Protein AF-A0A1V2QR54-F1 (afdb_monomer)

Radius of gyration: 17.18 Å; Cα contacts (8 Å, |Δi|>4): 495; chains: 1; bounding box: 41×34×46 Å

Structure (mmCIF, N/CA/C/O backbone):
data_AF-A0A1V2QR54-F1
#
_entry.id   AF-A0A1V2QR54-F1
#
loop_
_atom_site.group_PDB
_atom_site.id
_atom_site.type_symbol
_atom_site.label_atom_id
_atom_site.label_alt_id
_atom_site.label_comp_id
_atom_site.label_asym_id
_atom_site.label_entity_id
_atom_site.label_seq_id
_atom_site.pdbx_PDB_ins_code
_atom_site.Cartn_x
_atom_site.Cartn_y
_atom_site.Cartn_z
_atom_site.occupancy
_atom_site.B_iso_or_equiv
_atom_site.auth_seq_id
_atom_site.auth_comp_id
_atom_site.auth_asym_id
_atom_site.auth_atom_id
_atom_site.pdbx_PDB_model_num
ATOM 1 N N . MET A 1 1 ? 8.044 -20.153 -15.055 1.00 60.81 1 MET A N 1
ATOM 2 C CA . MET A 1 1 ? 8.633 -19.361 -13.955 1.00 60.81 1 MET A CA 1
ATOM 3 C C . MET A 1 1 ? 7.573 -18.363 -13.509 1.00 60.81 1 MET A C 1
ATOM 5 O O . MET A 1 1 ? 7.115 -17.610 -14.358 1.00 60.81 1 MET A O 1
ATOM 9 N N . GLU A 1 2 ? 7.113 -18.427 -12.255 1.00 81.69 2 GLU A N 1
ATOM 10 C CA . GLU A 1 2 ? 6.028 -17.562 -11.736 1.00 81.69 2 GLU A CA 1
ATOM 11 C C . GLU A 1 2 ? 6.530 -16.447 -10.810 1.00 81.69 2 GLU A C 1
ATOM 13 O O . GLU A 1 2 ? 5.788 -15.514 -10.516 1.00 81.69 2 GLU A O 1
ATOM 18 N N . GLN A 1 3 ? 7.777 -16.521 -10.352 1.00 83.00 3 GLN A N 1
ATOM 19 C CA . GLN A 1 3 ? 8.353 -15.549 -9.432 1.00 83.00 3 GLN A CA 1
ATOM 20 C C . GLN A 1 3 ? 9.731 -15.118 -9.920 1.00 83.00 3 GLN A C 1
ATOM 22 O O . GLN A 1 3 ? 10.477 -15.932 -10.469 1.00 83.00 3 GLN A O 1
ATOM 27 N N . LEU A 1 4 ? 10.059 -13.849 -9.704 1.00 84.44 4 LEU A N 1
ATOM 28 C CA . LEU A 1 4 ? 11.367 -13.272 -9.983 1.00 84.44 4 LEU A CA 1
ATOM 29 C C . LEU A 1 4 ? 11.779 -12.392 -8.803 1.00 84.44 4 LEU A C 1
ATOM 31 O O . LEU A 1 4 ? 11.093 -11.425 -8.488 1.00 84.44 4 LEU A O 1
ATOM 35 N N . TYR A 1 5 ? 12.919 -12.699 -8.189 1.00 83.56 5 TYR A N 1
ATOM 36 C CA . TYR A 1 5 ? 13.504 -11.883 -7.128 1.00 83.56 5 TYR A CA 1
ATOM 37 C C . TYR A 1 5 ? 14.892 -11.424 -7.548 1.00 83.56 5 TYR A C 1
ATOM 39 O O . TYR A 1 5 ? 15.787 -12.240 -7.755 1.00 83.56 5 TYR A O 1
ATOM 47 N N . LEU A 1 6 ? 15.063 -10.113 -7.661 1.00 81.50 6 LEU A N 1
ATOM 48 C CA . LEU A 1 6 ? 16.336 -9.472 -7.944 1.00 81.50 6 LEU A CA 1
ATOM 49 C C . LEU A 1 6 ? 16.846 -8.858 -6.650 1.00 81.50 6 LEU A C 1
ATOM 51 O O . LEU A 1 6 ? 16.260 -7.914 -6.117 1.00 81.50 6 LEU A O 1
ATOM 55 N N . LEU A 1 7 ? 17.913 -9.445 -6.119 1.00 75.62 7 LEU A N 1
ATOM 56 C CA . LEU A 1 7 ? 18.504 -9.062 -4.847 1.00 75.62 7 LEU A CA 1
ATOM 57 C C . LEU A 1 7 ? 19.885 -8.464 -5.092 1.00 75.62 7 LEU A C 1
ATOM 59 O O . LEU A 1 7 ? 20.721 -9.123 -5.689 1.00 75.62 7 LEU A O 1
ATOM 63 N N . GLY A 1 8 ? 20.124 -7.261 -4.564 1.00 69.81 8 GLY A N 1
ATOM 64 C CA . GLY A 1 8 ? 21.454 -6.725 -4.271 1.00 69.81 8 GLY A CA 1
ATOM 65 C C . GLY A 1 8 ? 22.416 -6.622 -5.456 1.00 69.81 8 GLY A C 1
ATOM 66 O O . GLY A 1 8 ? 23.072 -7.587 -5.822 1.00 69.81 8 GLY A O 1
ATOM 67 N N . GLY A 1 9 ? 22.619 -5.406 -5.967 1.00 67.94 9 GLY A N 1
ATOM 68 C CA . GLY A 1 9 ? 23.733 -5.107 -6.877 1.00 67.94 9 GLY A CA 1
ATOM 69 C C . GLY A 1 9 ? 23.379 -5.091 -8.364 1.00 67.94 9 GLY A C 1
ATOM 70 O O . GLY A 1 9 ? 24.133 -4.474 -9.122 1.00 67.94 9 GLY A O 1
ATOM 71 N N . CYS A 1 10 ? 22.219 -5.629 -8.754 1.00 78.44 10 CYS A N 1
ATOM 72 C CA . CYS A 1 10 ? 21.678 -5.479 -10.106 1.00 78.44 10 CYS A CA 1
ATOM 73 C C . CYS A 1 10 ? 21.506 -3.995 -10.460 1.00 78.44 10 CYS A C 1
ATOM 75 O O . CYS A 1 10 ? 20.929 -3.214 -9.690 1.00 78.44 10 CYS A O 1
ATOM 77 N N . ASP A 1 11 ? 22.032 -3.598 -11.614 1.00 82.25 11 ASP A N 1
ATOM 78 C CA . ASP A 1 11 ? 21.749 -2.296 -12.214 1.00 82.25 11 ASP A CA 1
ATOM 79 C C . ASP A 1 11 ? 20.426 -2.361 -12.994 1.00 82.25 11 ASP A C 1
ATOM 81 O O . ASP A 1 11 ? 20.054 -3.403 -13.533 1.00 82.25 11 ASP A O 1
ATOM 85 N N . VAL A 1 12 ? 19.703 -1.243 -13.069 1.00 81.06 12 VAL A N 1
ATOM 86 C CA . VAL A 1 12 ? 18.447 -1.133 -13.826 1.00 81.06 12 VAL A CA 1
ATOM 87 C C . VAL A 1 12 ? 18.577 -1.608 -15.283 1.00 81.06 12 VAL A C 1
ATOM 89 O O . VAL A 1 12 ? 17.621 -2.144 -15.839 1.00 81.06 12 VAL A O 1
ATOM 92 N N . GLN A 1 13 ? 19.761 -1.483 -15.893 1.00 80.56 13 GLN A N 1
ATOM 93 C CA . GLN A 1 13 ? 20.020 -1.962 -17.257 1.00 80.56 13 GLN A CA 1
ATOM 94 C C . GLN A 1 13 ? 19.909 -3.489 -17.396 1.00 80.56 13 GLN A C 1
ATOM 96 O O . GLN A 1 13 ? 19.551 -3.986 -18.461 1.00 80.56 13 GLN A O 1
ATOM 101 N N . GLU A 1 14 ? 20.153 -4.245 -16.323 1.00 78.38 14 GLU A N 1
ATOM 102 C CA . GLU A 1 14 ? 20.004 -5.706 -16.317 1.00 78.38 14 GLU A CA 1
ATOM 103 C C . GLU A 1 14 ? 18.527 -6.130 -16.398 1.00 78.38 14 GLU A C 1
ATOM 105 O O . GLU A 1 14 ? 18.229 -7.225 -16.874 1.00 78.38 14 GLU A O 1
ATOM 110 N N . LEU A 1 15 ? 17.588 -5.250 -16.017 1.00 76.31 15 LEU A N 1
ATOM 111 C CA . LEU A 1 15 ? 16.147 -5.489 -16.171 1.00 76.31 15 LEU A CA 1
ATOM 112 C C . LEU A 1 15 ? 15.715 -5.486 -17.636 1.00 76.31 15 LEU A C 1
ATOM 114 O O . LEU A 1 15 ? 14.835 -6.254 -18.010 1.00 76.31 15 LEU A O 1
ATOM 118 N N . ALA A 1 16 ? 16.337 -4.648 -18.470 1.00 68.56 16 ALA A N 1
ATOM 119 C CA . ALA A 1 16 ? 15.991 -4.533 -19.886 1.00 68.56 16 ALA A CA 1
ATOM 120 C C . ALA A 1 16 ? 16.319 -5.812 -20.677 1.00 68.56 16 ALA A C 1
ATOM 122 O O . ALA A 1 16 ? 15.717 -6.067 -21.719 1.00 68.56 16 ALA A O 1
ATOM 123 N N . GLY A 1 17 ? 17.257 -6.625 -20.176 1.00 66.25 17 GLY A N 1
ATOM 124 C CA . GLY A 1 17 ? 17.607 -7.925 -20.749 1.00 66.25 17 GLY A CA 1
ATOM 125 C C . GLY A 1 17 ? 16.626 -9.049 -20.402 1.00 66.25 17 GLY A C 1
ATOM 126 O O . GLY A 1 17 ? 16.721 -10.134 -20.976 1.00 66.25 17 GLY A O 1
ATOM 127 N N . LEU A 1 18 ? 15.682 -8.817 -19.483 1.00 73.25 18 LEU A N 1
ATOM 128 C CA . LEU A 1 18 ? 14.642 -9.785 -19.147 1.00 73.25 18 LEU A CA 1
ATOM 129 C C . LEU A 1 18 ? 13.582 -9.772 -20.253 1.00 73.25 18 LEU A C 1
ATOM 131 O O . LEU A 1 18 ? 12.811 -8.829 -20.414 1.00 73.25 18 LEU A O 1
ATOM 135 N N . SER A 1 19 ? 13.577 -10.823 -21.069 1.00 63.41 19 SER A N 1
ATOM 136 C CA . SER A 1 19 ? 12.687 -10.939 -22.222 1.00 63.41 19 SER A CA 1
ATOM 137 C C . SER A 1 19 ? 11.221 -11.142 -21.823 1.00 63.41 19 SER A C 1
ATOM 139 O O . SER A 1 19 ? 10.909 -11.812 -20.834 1.00 63.41 19 SER A O 1
ATOM 141 N N . SER A 1 20 ? 10.310 -10.650 -22.664 1.00 63.31 20 SER A N 1
ATOM 142 C CA . SER A 1 20 ? 8.883 -10.974 -22.616 1.00 63.31 20 SER A CA 1
ATOM 143 C C . SER A 1 20 ? 8.647 -12.485 -22.790 1.00 63.31 20 SER A C 1
ATOM 145 O O . SER A 1 20 ? 9.353 -13.160 -23.535 1.00 63.31 20 SER A O 1
ATOM 147 N N . GLY A 1 21 ? 7.659 -13.038 -22.077 1.00 62.62 21 GLY A N 1
ATOM 148 C CA . GLY A 1 21 ? 7.285 -14.461 -22.167 1.00 62.62 21 GLY A CA 1
ATOM 149 C C . GLY A 1 21 ? 7.158 -15.190 -20.828 1.00 62.62 21 GLY A C 1
ATOM 150 O O . GLY A 1 21 ? 6.706 -16.333 -20.788 1.00 62.62 21 GLY A O 1
ATOM 151 N N . TRP A 1 22 ? 7.521 -14.552 -19.715 1.00 68.38 22 TRP A N 1
ATOM 152 C CA . TRP A 1 22 ? 7.337 -15.137 -18.388 1.00 68.38 22 TRP A CA 1
ATOM 153 C C . TRP A 1 22 ? 5.979 -14.745 -17.803 1.00 68.38 22 TRP A C 1
ATOM 155 O O . TRP A 1 22 ? 5.645 -13.566 -17.705 1.00 68.38 22 TRP A O 1
ATOM 165 N N . ALA A 1 23 ? 5.211 -15.739 -17.356 1.00 76.00 23 ALA A N 1
ATOM 166 C CA . ALA A 1 23 ? 3.974 -15.541 -16.602 1.00 76.00 23 ALA A CA 1
ATOM 167 C C . ALA A 1 23 ? 4.279 -15.233 -15.122 1.00 76.00 23 ALA A C 1
ATOM 169 O O . ALA A 1 23 ? 3.840 -15.948 -14.219 1.00 76.00 23 ALA A O 1
ATOM 170 N N . LEU A 1 24 ? 5.090 -14.199 -14.876 1.00 83.62 24 LEU A N 1
ATOM 171 C CA . LEU A 1 24 ? 5.465 -13.792 -13.524 1.00 83.62 24 LEU A CA 1
ATOM 172 C C . LEU A 1 24 ? 4.245 -13.249 -12.782 1.00 83.62 24 LEU A C 1
ATOM 174 O O . LEU A 1 24 ? 3.621 -12.276 -13.200 1.00 83.62 24 LEU A O 1
ATOM 178 N N . ARG A 1 25 ? 3.934 -13.878 -11.654 1.00 89.81 25 ARG A N 1
ATOM 179 C CA . ARG A 1 25 ? 2.912 -13.465 -10.697 1.00 89.81 25 ARG A CA 1
ATOM 180 C C . ARG A 1 25 ? 3.496 -12.630 -9.576 1.00 89.81 25 ARG A C 1
ATOM 182 O O . ARG A 1 25 ? 2.794 -11.767 -9.065 1.00 89.81 25 ARG A O 1
ATOM 189 N N . GLU A 1 26 ? 4.746 -12.863 -9.195 1.00 93.44 26 GLU A N 1
ATOM 190 C CA . GLU A 1 26 ? 5.377 -12.128 -8.100 1.00 93.44 26 GLU A CA 1
ATOM 191 C C . GLU A 1 26 ? 6.756 -11.626 -8.511 1.00 93.44 26 GLU A C 1
ATOM 193 O O . GLU A 1 26 ? 7.584 -12.378 -9.028 1.00 93.44 26 GLU A O 1
ATOM 198 N N . VAL A 1 27 ? 6.988 -10.336 -8.292 1.00 92.81 27 VAL A N 1
ATOM 199 C CA . VAL A 1 27 ? 8.248 -9.673 -8.613 1.00 92.81 27 VAL A CA 1
ATOM 200 C C . VAL A 1 27 ? 8.761 -8.969 -7.370 1.00 92.81 27 VAL A C 1
ATOM 202 O O . VAL A 1 27 ? 8.055 -8.165 -6.765 1.00 92.81 27 VAL A O 1
ATOM 205 N N . GLY A 1 28 ? 9.990 -9.287 -6.982 1.00 93.75 28 GLY A N 1
ATOM 206 C CA . GLY A 1 28 ? 10.701 -8.638 -5.892 1.00 93.75 28 GLY A CA 1
ATOM 207 C C . GLY A 1 28 ? 11.947 -7.931 -6.403 1.00 93.75 28 GLY A C 1
ATOM 208 O O . GLY A 1 28 ? 12.796 -8.549 -7.039 1.00 93.75 28 GLY A O 1
ATOM 209 N N . LEU A 1 29 ? 12.071 -6.647 -6.094 1.00 93.19 29 LEU A N 1
ATOM 210 C CA . LEU A 1 29 ? 13.210 -5.803 -6.423 1.00 93.19 29 LEU A CA 1
ATOM 211 C C . LEU A 1 29 ? 13.825 -5.319 -5.119 1.00 93.19 29 LEU A C 1
ATOM 213 O O . LEU A 1 29 ? 13.167 -4.650 -4.324 1.00 93.19 29 LEU A O 1
ATOM 217 N N . SER A 1 30 ? 15.085 -5.657 -4.878 1.00 94.81 30 SER A N 1
ATOM 218 C CA . SER A 1 30 ? 15.790 -5.232 -3.676 1.00 94.81 30 SER A CA 1
ATOM 219 C C . SER A 1 30 ? 17.128 -4.615 -4.029 1.00 94.81 30 SER A C 1
ATOM 221 O O . SER A 1 30 ? 17.975 -5.278 -4.630 1.00 94.81 30 SER A O 1
ATOM 223 N N . ARG A 1 31 ? 17.342 -3.364 -3.605 1.00 93.44 31 ARG A N 1
ATOM 224 C CA . ARG A 1 31 ? 18.601 -2.630 -3.832 1.00 93.44 31 ARG A CA 1
ATOM 225 C C . ARG A 1 31 ? 19.004 -2.575 -5.312 1.00 93.44 31 ARG A C 1
ATOM 227 O O . ARG A 1 31 ? 20.184 -2.726 -5.639 1.00 93.44 31 ARG A O 1
ATOM 234 N N . VAL A 1 32 ? 18.027 -2.380 -6.202 1.00 91.62 32 VAL A N 1
ATOM 235 C CA . VAL A 1 32 ? 18.290 -2.170 -7.632 1.00 91.62 32 VAL A CA 1
ATOM 236 C C . VAL A 1 32 ? 18.862 -0.770 -7.808 1.00 91.62 32 VAL A C 1
ATOM 238 O O . VAL A 1 32 ? 18.222 0.233 -7.483 1.00 91.62 32 VAL A O 1
ATOM 241 N N . ARG A 1 33 ? 20.100 -0.691 -8.296 1.00 88.94 33 ARG A N 1
ATOM 242 C CA . ARG A 1 33 ? 20.800 0.589 -8.439 1.00 88.94 33 ARG A CA 1
ATOM 243 C C . ARG A 1 33 ? 20.196 1.379 -9.592 1.00 88.94 33 ARG A C 1
ATOM 245 O O . ARG A 1 33 ? 19.950 0.825 -10.660 1.00 88.94 33 ARG A O 1
ATOM 252 N N . ARG A 1 34 ? 20.016 2.688 -9.378 1.00 88.25 34 ARG A N 1
ATOM 253 C CA . ARG A 1 34 ? 19.488 3.640 -10.376 1.00 88.25 34 ARG A CA 1
ATOM 254 C C . ARG A 1 34 ? 18.069 3.318 -10.870 1.00 88.25 34 ARG A C 1
ATOM 256 O O . ARG A 1 34 ? 17.679 3.778 -11.941 1.00 88.25 34 ARG A O 1
ATOM 263 N N . LEU A 1 35 ? 17.292 2.554 -10.101 1.00 91.50 35 LEU A N 1
ATOM 264 C CA . LEU A 1 35 ? 15.867 2.380 -10.362 1.00 91.50 35 LEU A CA 1
ATOM 265 C C . LEU A 1 35 ? 15.136 3.667 -9.958 1.00 91.50 35 LEU A C 1
ATOM 267 O O . LEU A 1 35 ? 14.884 3.878 -8.777 1.00 91.50 35 LEU A O 1
ATOM 271 N N . ASN A 1 36 ? 14.859 4.537 -10.930 1.00 91.50 36 ASN A N 1
ATOM 272 C CA . ASN A 1 36 ? 14.136 5.797 -10.706 1.00 91.50 36 ASN A CA 1
ATOM 273 C C . ASN A 1 36 ? 12.629 5.658 -10.978 1.00 91.50 36 ASN A C 1
ATOM 275 O O . ASN A 1 36 ? 11.822 6.348 -10.351 1.00 91.50 36 ASN A O 1
ATOM 279 N N . ASP A 1 37 ? 12.277 4.743 -11.885 1.00 92.25 37 ASP A N 1
ATOM 280 C CA . ASP A 1 37 ? 10.919 4.417 -12.310 1.00 92.25 37 ASP A CA 1
ATOM 281 C C . ASP A 1 37 ? 10.771 2.913 -12.618 1.00 92.25 37 ASP A C 1
ATOM 283 O O . ASP A 1 37 ? 11.721 2.136 -12.487 1.00 92.25 37 ASP A O 1
ATOM 287 N N . LEU A 1 38 ? 9.565 2.498 -13.016 1.00 92.06 38 LEU A N 1
ATOM 288 C CA . LEU A 1 38 ? 9.217 1.103 -13.305 1.00 92.06 38 LEU A CA 1
ATOM 289 C C . LEU A 1 38 ? 9.065 0.795 -14.805 1.00 92.06 38 LEU A C 1
ATOM 291 O O . LEU A 1 38 ? 8.647 -0.313 -15.156 1.00 92.06 38 LEU A O 1
ATOM 295 N N . LEU A 1 39 ? 9.443 1.712 -15.704 1.00 89.81 39 LEU A N 1
ATOM 296 C CA . LEU A 1 39 ? 9.432 1.471 -17.153 1.00 89.81 39 LEU A CA 1
ATOM 29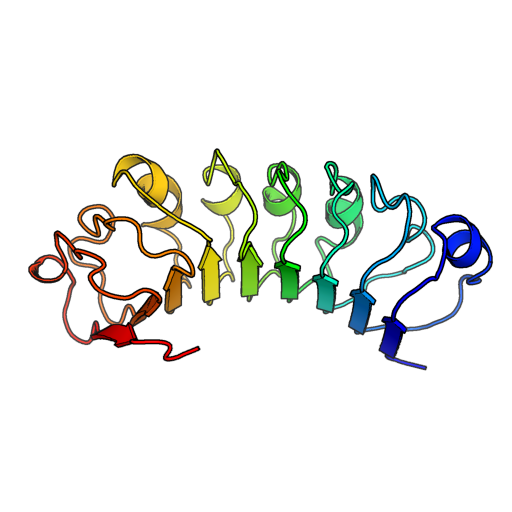7 C C . LEU A 1 39 ? 10.287 0.267 -17.586 1.00 89.81 39 LEU A C 1
ATOM 299 O O . LEU A 1 39 ? 9.848 -0.463 -18.483 1.00 89.81 39 LEU A O 1
ATOM 303 N N . PRO A 1 40 ? 11.446 -0.028 -16.958 1.00 89.12 40 PRO A N 1
ATOM 304 C CA . PRO A 1 40 ? 12.218 -1.234 -17.261 1.00 89.12 40 PRO A CA 1
ATOM 305 C C . PRO A 1 40 ? 11.437 -2.536 -17.057 1.00 89.12 40 PRO A C 1
ATOM 307 O O . PRO A 1 40 ? 11.792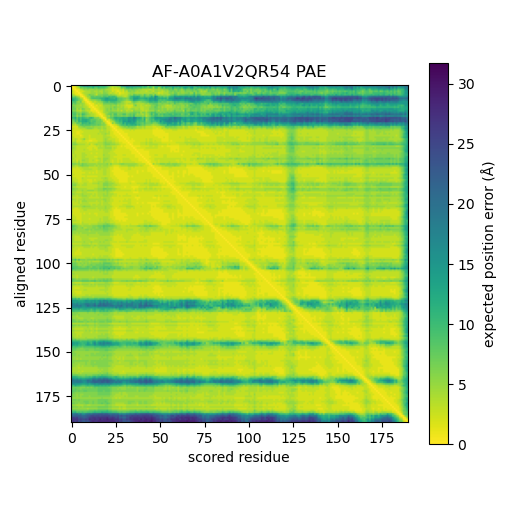 -3.554 -17.634 1.00 89.12 40 PRO A O 1
ATOM 310 N N . LEU A 1 41 ? 10.353 -2.515 -16.275 1.00 88.31 41 LEU A N 1
ATOM 311 C CA . LEU A 1 41 ? 9.480 -3.665 -16.023 1.00 88.31 41 LEU A CA 1
ATOM 312 C C . LEU A 1 41 ? 8.299 -3.738 -17.003 1.00 88.31 41 LEU A C 1
ATOM 314 O O . LEU A 1 41 ? 7.355 -4.507 -16.800 1.00 88.31 41 LEU A O 1
ATOM 318 N N . SER A 1 42 ? 8.321 -2.944 -18.076 1.00 84.81 42 SER A N 1
ATOM 319 C CA . SER A 1 42 ? 7.266 -2.902 -19.098 1.00 84.81 42 SER A CA 1
ATOM 320 C C . SER A 1 42 ? 7.042 -4.246 -19.811 1.00 84.81 42 SER A C 1
ATOM 322 O O . SER A 1 42 ? 5.975 -4.484 -20.376 1.00 84.81 42 SER A O 1
ATOM 324 N N . PHE A 1 43 ? 7.986 -5.181 -19.732 1.00 84.38 43 PHE A N 1
ATOM 325 C CA . PHE A 1 43 ? 7.810 -6.537 -20.253 1.00 84.38 43 PHE A CA 1
ATOM 326 C C . PHE A 1 43 ? 6.857 -7.407 -19.407 1.00 84.38 43 PHE A C 1
ATOM 328 O O . PHE A 1 43 ? 6.372 -8.428 -19.898 1.00 84.38 43 PHE A O 1
ATOM 335 N N . LEU A 1 44 ? 6.557 -7.034 -18.154 1.00 87.31 44 LEU A N 1
ATOM 336 C CA . LEU A 1 44 ? 5.659 -7.805 -17.288 1.00 87.31 44 LEU A CA 1
ATOM 337 C C . LEU A 1 44 ? 4.206 -7.682 -17.764 1.00 87.31 44 LEU A C 1
ATOM 339 O O . LEU A 1 44 ? 3.658 -6.580 -17.802 1.00 87.31 44 LEU A O 1
ATOM 343 N N . ALA A 1 45 ? 3.572 -8.812 -18.076 1.00 84.94 45 ALA A N 1
ATOM 344 C CA . ALA A 1 45 ? 2.208 -8.859 -18.613 1.00 84.94 45 ALA A CA 1
ATOM 345 C C . ALA A 1 45 ? 1.097 -8.655 -17.560 1.00 84.94 45 ALA A C 1
ATOM 347 O O . ALA A 1 45 ? -0.044 -8.409 -17.934 1.00 84.94 45 ALA A O 1
ATOM 348 N N . GLY A 1 46 ? 1.411 -8.736 -16.263 1.00 89.12 46 GLY A N 1
ATOM 349 C CA . GLY A 1 46 ? 0.428 -8.566 -15.188 1.00 89.12 46 GLY A CA 1
ATOM 350 C C . GLY A 1 46 ? 0.814 -9.305 -13.906 1.00 89.12 46 GLY A C 1
ATOM 351 O O . GLY A 1 46 ? 0.213 -10.338 -13.601 1.00 89.12 46 GLY A O 1
ATOM 352 N N . PRO A 1 47 ? 1.826 -8.828 -13.155 1.00 93.75 47 PRO A N 1
ATOM 353 C CA . PRO A 1 47 ? 2.142 -9.401 -11.859 1.00 93.75 47 PRO A CA 1
ATOM 354 C C . PRO A 1 47 ? 0.965 -9.186 -10.898 1.00 93.75 47 PRO A C 1
ATOM 356 O O . PRO A 1 47 ? 0.244 -8.189 -10.974 1.00 93.75 47 PRO A O 1
ATOM 359 N N . ARG A 1 48 ? 0.789 -10.132 -9.975 1.00 96.56 48 ARG A N 1
ATOM 360 C CA . ARG A 1 48 ? -0.135 -10.023 -8.839 1.00 96.56 48 ARG A CA 1
ATOM 361 C C . ARG A 1 48 ? 0.510 -9.361 -7.636 1.00 96.56 48 ARG A C 1
ATOM 363 O O . ARG A 1 48 ? -0.174 -8.669 -6.890 1.00 96.56 48 ARG A O 1
ATOM 370 N N . LYS A 1 49 ? 1.812 -9.567 -7.443 1.00 97.56 49 LYS A N 1
ATOM 371 C CA . LYS A 1 49 ? 2.570 -8.976 -6.342 1.00 97.56 49 LYS A CA 1
ATOM 372 C C . LYS A 1 49 ? 3.810 -8.276 -6.860 1.00 97.56 49 LYS A C 1
ATOM 374 O O . LYS A 1 49 ? 4.596 -8.873 -7.595 1.00 97.56 49 LYS A O 1
ATOM 379 N N . LEU A 1 50 ? 3.999 -7.042 -6.420 1.00 96.81 50 LEU A N 1
ATOM 380 C CA . LEU A 1 50 ? 5.223 -6.289 -6.632 1.00 96.81 50 LEU A CA 1
ATOM 381 C C . LEU A 1 50 ? 5.761 -5.826 -5.283 1.00 96.81 50 LEU A C 1
ATOM 383 O O . LEU A 1 50 ? 5.071 -5.135 -4.538 1.00 96.81 50 LEU A O 1
ATOM 387 N N . ASN A 1 51 ? 6.989 -6.218 -4.971 1.00 96.56 51 ASN A N 1
ATOM 388 C CA . ASN A 1 51 ? 7.711 -5.753 -3.798 1.00 96.56 51 ASN A CA 1
ATOM 389 C C . ASN A 1 51 ? 8.960 -5.003 -4.252 1.00 96.56 51 ASN A C 1
ATOM 391 O O . ASN A 1 51 ? 9.772 -5.548 -4.997 1.00 96.56 51 ASN A O 1
ATOM 395 N N . ILE A 1 52 ? 9.112 -3.767 -3.792 1.00 95.12 52 ILE A N 1
ATOM 396 C CA . ILE A 1 52 ? 10.273 -2.929 -4.046 1.00 95.12 52 ILE A CA 1
ATOM 397 C C . ILE A 1 52 ? 10.829 -2.487 -2.703 1.00 95.12 52 ILE A C 1
ATOM 399 O O . ILE A 1 52 ? 10.157 -1.807 -1.936 1.00 95.12 52 ILE A O 1
ATOM 403 N N . THR A 1 53 ? 12.061 -2.883 -2.406 1.00 94.81 53 THR A N 1
ATOM 404 C CA . THR A 1 53 ? 12.706 -2.595 -1.125 1.00 94.81 53 THR A CA 1
ATOM 405 C C . THR A 1 53 ? 14.076 -1.957 -1.346 1.00 94.81 53 THR A C 1
ATOM 407 O O . THR A 1 53 ? 14.859 -2.427 -2.175 1.00 94.81 53 THR A O 1
ATOM 410 N N . ASN A 1 54 ? 14.422 -0.939 -0.554 1.00 94.25 54 ASN A N 1
ATOM 411 C CA . ASN A 1 54 ? 15.751 -0.308 -0.553 1.00 94.25 54 ASN A CA 1
ATOM 412 C C . ASN A 1 54 ? 16.174 0.228 -1.936 1.00 94.25 54 ASN A C 1
ATOM 414 O O . ASN A 1 54 ? 17.340 0.118 -2.316 1.00 94.25 54 ASN A O 1
ATOM 418 N N . CYS A 1 55 ? 15.229 0.743 -2.722 1.00 92.75 55 CYS A N 1
ATOM 419 C CA . CYS A 1 55 ? 15.507 1.403 -3.997 1.00 92.75 55 CYS A CA 1
ATOM 420 C C . CYS A 1 55 ? 15.418 2.917 -3.778 1.00 92.75 55 CYS A C 1
ATOM 422 O O . CYS A 1 55 ? 14.415 3.541 -4.090 1.00 92.75 55 CYS A O 1
ATOM 424 N N . GLU A 1 56 ? 16.466 3.495 -3.191 1.00 89.62 56 GLU A N 1
ATOM 425 C CA . GLU A 1 56 ? 16.475 4.868 -2.644 1.00 89.62 56 GLU A CA 1
ATOM 426 C C . GLU A 1 56 ? 16.264 5.981 -3.684 1.00 89.62 56 GLU A C 1
ATOM 428 O O . GLU A 1 56 ? 15.954 7.113 -3.324 1.00 89.62 56 GLU A O 1
ATOM 433 N N . HIS A 1 57 ? 16.437 5.669 -4.970 1.00 89.56 57 HIS A N 1
ATOM 434 C CA . HIS A 1 57 ? 16.222 6.604 -6.076 1.00 89.56 57 HIS A CA 1
ATOM 435 C C . HIS A 1 57 ? 14.831 6.487 -6.717 1.00 89.56 57 HIS A C 1
ATOM 437 O O . HIS A 1 57 ? 14.509 7.279 -7.604 1.00 89.56 57 HIS A O 1
ATOM 443 N N . LEU A 1 58 ? 14.007 5.523 -6.292 1.00 92.19 58 LEU A N 1
ATOM 444 C CA . LEU A 1 58 ? 12.667 5.348 -6.838 1.00 92.19 58 LEU A CA 1
ATOM 445 C C . LEU A 1 58 ? 11.794 6.525 -6.407 1.00 92.19 58 LEU A C 1
ATOM 447 O O . LEU A 1 58 ? 11.521 6.704 -5.227 1.00 92.19 58 LEU A O 1
ATOM 451 N N . SER A 1 59 ? 11.324 7.298 -7.378 1.00 87.31 59 SER A N 1
ATOM 452 C CA . SER A 1 59 ? 10.438 8.442 -7.127 1.00 87.31 59 SER A CA 1
ATOM 453 C C . SER A 1 59 ? 9.150 8.381 -7.941 1.00 87.31 59 SER A C 1
ATOM 455 O O . SER A 1 59 ? 8.163 9.012 -7.566 1.00 87.31 59 SER A O 1
ATOM 457 N N . ASN A 1 60 ? 9.134 7.589 -9.017 1.00 89.69 60 ASN A N 1
ATOM 458 C CA . ASN A 1 60 ? 7.996 7.448 -9.912 1.00 89.69 60 ASN A CA 1
ATOM 459 C C . ASN A 1 60 ? 7.541 5.979 -9.984 1.00 89.69 60 ASN A C 1
ATOM 461 O O . ASN A 1 60 ? 8.326 5.080 -10.285 1.00 89.69 60 ASN A O 1
ATOM 465 N N . ILE A 1 61 ? 6.251 5.740 -9.739 1.00 94.12 61 ILE A N 1
ATOM 466 C CA . ILE A 1 61 ? 5.616 4.426 -9.899 1.00 94.12 61 ILE A CA 1
ATOM 467 C C . ILE A 1 61 ? 4.460 4.437 -10.911 1.00 94.12 61 ILE A C 1
ATOM 469 O O . ILE A 1 61 ? 3.674 3.499 -10.925 1.00 94.12 61 ILE A O 1
ATOM 473 N N . ASP A 1 62 ? 4.357 5.433 -11.794 1.00 93.94 62 ASP A N 1
ATOM 474 C CA . ASP A 1 62 ? 3.287 5.604 -12.796 1.00 93.94 62 ASP A CA 1
ATOM 475 C C . ASP A 1 62 ? 3.002 4.331 -13.590 1.00 93.94 62 ASP A C 1
ATOM 477 O O . ASP A 1 62 ? 1.853 4.009 -13.905 1.00 93.94 62 ASP A O 1
ATOM 481 N N . SER A 1 63 ? 4.048 3.550 -13.869 1.00 93.44 63 SER A N 1
ATOM 482 C CA . SER A 1 63 ? 3.909 2.313 -14.629 1.00 93.44 63 SER A CA 1
ATOM 483 C C . SER A 1 63 ? 3.047 1.262 -13.928 1.00 93.44 63 SER A C 1
ATOM 485 O O . SER A 1 63 ? 2.557 0.385 -14.629 1.00 93.44 63 SER A O 1
ATOM 487 N N . VAL A 1 64 ? 2.797 1.327 -12.608 1.00 95.81 64 VAL A N 1
ATOM 488 C CA . VAL A 1 64 ? 1.907 0.356 -11.935 1.00 95.81 64 VAL A CA 1
ATOM 489 C C . VAL A 1 64 ? 0.489 0.386 -12.495 1.00 95.81 64 VAL A C 1
ATOM 491 O O . VAL A 1 64 ? -0.171 -0.650 -12.493 1.00 95.81 64 VAL A O 1
ATOM 494 N N . GLY A 1 65 ? 0.037 1.519 -13.049 1.00 94.75 65 GLY A N 1
ATOM 495 C CA . GLY A 1 65 ? -1.297 1.647 -13.641 1.00 94.75 65 GLY A CA 1
ATOM 496 C C . GLY A 1 65 ? -1.563 0.652 -14.775 1.00 94.75 65 GLY A C 1
ATOM 497 O O . GLY A 1 65 ? -2.700 0.245 -14.991 1.00 94.75 65 GLY A O 1
ATOM 498 N N . ARG A 1 66 ? -0.514 0.159 -15.448 1.00 94.19 66 ARG A N 1
ATOM 499 C CA . ARG A 1 66 ? -0.638 -0.887 -16.478 1.00 94.19 66 ARG A CA 1
ATOM 500 C C . ARG A 1 66 ? -1.052 -2.255 -15.925 1.00 94.19 66 ARG A C 1
ATOM 502 O O . ARG A 1 66 ? -1.415 -3.139 -16.692 1.00 94.19 66 ARG A O 1
ATOM 509 N N . TRP A 1 67 ? -0.942 -2.442 -14.612 1.00 95.31 67 TRP A N 1
ATOM 510 C CA . TRP A 1 67 ? -1.286 -3.667 -13.895 1.00 95.31 67 TRP A CA 1
ATOM 511 C C . TRP A 1 67 ? -2.559 -3.493 -13.057 1.00 95.31 67 TRP A C 1
ATOM 513 O O . TRP A 1 67 ? -2.794 -4.271 -12.134 1.00 95.31 67 TRP A O 1
ATOM 523 N N . ALA A 1 68 ? -3.392 -2.498 -13.382 1.00 95.88 68 ALA A N 1
ATOM 524 C CA . ALA A 1 68 ? -4.672 -2.230 -12.723 1.00 95.88 68 ALA A CA 1
ATOM 525 C C . ALA A 1 68 ? -5.568 -3.475 -12.593 1.00 95.88 68 ALA A C 1
ATOM 527 O O . ALA A 1 68 ? -6.198 -3.689 -11.555 1.00 95.88 68 ALA A O 1
ATOM 528 N N . ASP A 1 69 ? -5.554 -4.331 -13.618 1.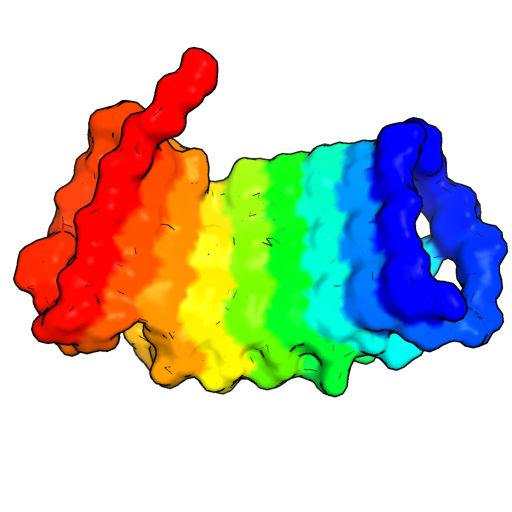00 95.31 69 ASP A N 1
ATOM 529 C CA . ASP A 1 69 ? -6.375 -5.540 -13.701 1.00 95.31 69 ASP A CA 1
ATOM 530 C C . ASP A 1 69 ? -5.712 -6.796 -13.115 1.00 95.31 69 ASP A C 1
ATOM 532 O O . ASP A 1 69 ? -6.303 -7.879 -13.166 1.00 95.31 69 ASP A O 1
ATOM 536 N N . SER A 1 70 ? -4.505 -6.696 -12.546 1.00 96.12 70 SER A N 1
ATOM 537 C CA . SER A 1 70 ? -3.781 -7.861 -12.014 1.00 96.12 70 SER A CA 1
ATOM 538 C C . SER A 1 70 ? -3.164 -7.664 -10.635 1.00 96.12 70 SER A C 1
ATOM 540 O O . SER A 1 70 ? -3.068 -8.641 -9.894 1.00 96.12 70 SER A O 1
ATOM 542 N N . LEU A 1 71 ? -2.722 -6.451 -10.292 1.00 97.75 71 LEU A N 1
ATOM 543 C CA . LEU A 1 71 ? -1.930 -6.207 -9.092 1.00 97.75 71 LEU A CA 1
ATOM 544 C C . LEU A 1 71 ? -2.819 -6.230 -7.841 1.00 97.75 71 LEU A C 1
ATOM 546 O O . LEU A 1 71 ? -3.701 -5.396 -7.662 1.00 97.75 71 LEU A O 1
ATOM 550 N N . GLU A 1 72 ? -2.559 -7.203 -6.974 1.00 98.62 72 GLU A N 1
ATOM 551 C CA . GLU A 1 72 ? -3.282 -7.459 -5.724 1.00 98.62 72 GLU A CA 1
ATOM 552 C C . GLU A 1 72 ? -2.455 -7.017 -4.502 1.00 98.62 72 GLU A C 1
ATOM 554 O O . GLU A 1 72 ? -3.014 -6.694 -3.456 1.00 98.62 72 GLU A O 1
ATOM 559 N N . TYR A 1 73 ? -1.128 -6.957 -4.639 1.00 98.62 73 TYR A N 1
ATOM 560 C CA . TYR A 1 73 ? -0.193 -6.534 -3.597 1.00 98.62 73 TYR A CA 1
ATOM 561 C C . TYR A 1 73 ? 0.869 -5.593 -4.169 1.00 98.62 73 TYR A C 1
ATOM 563 O O . TYR A 1 73 ? 1.564 -5.943 -5.130 1.00 98.62 73 TYR A O 1
ATOM 571 N N . LEU A 1 74 ? 1.046 -4.441 -3.525 1.00 98.19 74 LEU A N 1
ATOM 572 C CA . LEU A 1 74 ? 2.134 -3.510 -3.802 1.00 98.19 74 LEU A CA 1
ATOM 573 C C . LEU A 1 74 ? 2.848 -3.157 -2.499 1.00 98.19 74 LEU A C 1
ATOM 575 O O . LEU A 1 74 ? 2.238 -2.647 -1.563 1.00 98.19 74 LEU A O 1
ATOM 579 N N . SER A 1 75 ? 4.155 -3.389 -2.462 1.00 97.50 75 SER A N 1
ATOM 580 C CA . SER A 1 75 ? 5.021 -2.925 -1.385 1.00 97.50 75 SER A CA 1
ATOM 581 C C . SER A 1 75 ? 6.125 -2.045 -1.939 1.00 97.50 75 SER A C 1
ATOM 583 O O . SER A 1 75 ? 6.831 -2.437 -2.869 1.00 97.50 75 SER A O 1
ATOM 585 N N . VAL A 1 76 ? 6.261 -0.864 -1.348 1.00 95.25 76 VAL A N 1
ATOM 586 C CA . VAL A 1 76 ? 7.352 0.077 -1.560 1.00 95.25 76 VAL A CA 1
ATOM 587 C C . VAL A 1 76 ? 7.927 0.406 -0.188 1.00 95.25 76 VAL A C 1
ATOM 589 O O . VAL A 1 76 ? 7.321 1.119 0.612 1.00 95.25 76 VAL A O 1
ATOM 592 N N . TRP A 1 77 ? 9.080 -0.182 0.108 1.00 93.94 77 TRP A N 1
ATOM 593 C CA . TRP A 1 77 ? 9.700 -0.130 1.423 1.00 93.94 77 TRP A CA 1
ATOM 594 C C . TRP A 1 77 ? 11.073 0.525 1.360 1.00 93.94 77 TRP A C 1
ATOM 596 O O . TRP A 1 77 ? 11.934 0.099 0.587 1.00 93.94 77 TRP A O 1
ATOM 606 N N . ASN A 1 78 ? 11.316 1.523 2.209 1.00 92.69 78 ASN A N 1
ATOM 607 C CA . ASN A 1 78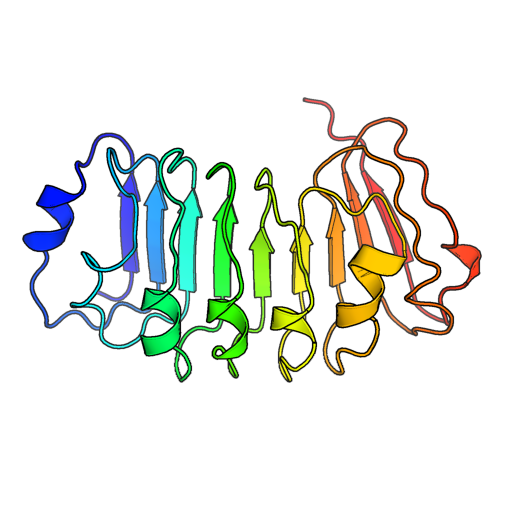 ? 12.599 2.226 2.278 1.00 92.69 78 ASN A CA 1
ATOM 608 C C . ASN A 1 78 ? 13.076 2.731 0.896 1.00 92.69 78 ASN A C 1
ATOM 610 O O . ASN A 1 78 ? 14.179 2.415 0.450 1.00 92.69 78 ASN A O 1
ATOM 614 N N . CYS A 1 79 ? 12.203 3.447 0.180 1.00 90.81 79 CYS A N 1
ATOM 615 C CA . CYS A 1 79 ? 12.473 3.979 -1.165 1.00 90.81 79 CYS A CA 1
ATOM 616 C C . CYS A 1 79 ? 12.429 5.519 -1.223 1.00 90.81 79 CYS A C 1
ATOM 618 O O . CYS A 1 79 ? 12.293 6.093 -2.293 1.00 90.81 79 CYS A O 1
ATOM 620 N N . GLY A 1 80 ? 12.550 6.208 -0.082 1.00 86.06 80 GLY A N 1
ATOM 621 C CA . GLY A 1 80 ? 12.562 7.673 -0.035 1.00 86.06 80 GLY A CA 1
ATOM 622 C C . GLY A 1 80 ? 11.159 8.281 -0.101 1.00 86.06 80 GLY A C 1
ATOM 623 O O . GLY A 1 80 ? 10.316 7.968 0.737 1.00 86.06 80 GLY A O 1
ATOM 624 N N . THR A 1 81 ? 10.920 9.180 -1.056 1.00 88.56 81 THR A N 1
ATOM 625 C CA . THR A 1 81 ? 9.626 9.851 -1.269 1.00 88.56 81 THR A CA 1
ATOM 626 C C . THR A 1 81 ? 8.992 9.323 -2.543 1.00 88.56 81 THR A C 1
ATOM 628 O O . THR A 1 81 ? 9.620 9.377 -3.597 1.00 88.56 81 THR A O 1
ATOM 631 N N . VAL A 1 82 ? 7.740 8.876 -2.459 1.00 85.75 82 VAL A N 1
ATOM 632 C CA . VAL A 1 82 ? 7.042 8.257 -3.592 1.00 85.75 82 VAL A CA 1
ATOM 633 C C . VAL A 1 82 ? 5.673 8.898 -3.775 1.00 85.75 82 VAL A C 1
ATOM 635 O O . VAL A 1 82 ? 4.887 8.986 -2.829 1.00 85.75 82 VAL A O 1
ATOM 638 N N . ASP A 1 83 ? 5.388 9.337 -5.001 1.00 88.00 83 ASP A N 1
ATOM 639 C CA . ASP A 1 83 ? 4.040 9.742 -5.395 1.00 88.00 83 ASP A CA 1
ATOM 640 C C . ASP A 1 83 ? 3.171 8.496 -5.610 1.00 88.00 83 ASP A C 1
ATOM 642 O O . ASP A 1 83 ? 3.492 7.627 -6.421 1.00 88.00 83 ASP A O 1
ATOM 646 N N . ILE A 1 84 ? 2.068 8.407 -4.868 1.00 92.56 84 ILE A N 1
ATOM 647 C CA . ILE A 1 84 ? 1.121 7.292 -4.952 1.00 92.56 84 ILE A CA 1
ATOM 648 C C . ILE A 1 84 ? -0.124 7.614 -5.784 1.00 92.56 84 ILE A C 1
ATOM 650 O O . ILE A 1 84 ? -1.043 6.801 -5.819 1.00 92.56 84 ILE A O 1
ATOM 654 N N . GLY A 1 85 ? -0.174 8.751 -6.485 1.00 94.69 85 GLY A N 1
ATOM 655 C CA . GLY A 1 85 ? -1.226 9.074 -7.459 1.00 94.69 85 GLY A CA 1
ATOM 656 C C . GLY A 1 85 ? -1.623 7.902 -8.377 1.00 94.69 85 GLY A C 1
ATOM 657 O O . GLY A 1 85 ? -2.815 7.596 -8.478 1.00 94.69 85 GLY A O 1
ATOM 658 N N . PRO A 1 86 ? -0.660 7.169 -8.969 1.00 95.88 86 PRO A N 1
ATOM 659 C CA . PRO A 1 86 ? -0.931 6.025 -9.846 1.00 95.88 86 PRO A CA 1
ATOM 660 C C . PRO A 1 86 ? -1.677 4.861 -9.185 1.00 95.88 86 PRO A C 1
ATOM 662 O O . PRO A 1 86 ? -2.332 4.075 -9.871 1.00 95.88 86 PRO A O 1
ATOM 665 N N . VAL A 1 87 ? -1.611 4.745 -7.854 1.00 97.06 87 VAL A N 1
ATOM 666 C CA . VAL A 1 87 ? -2.273 3.674 -7.097 1.00 97.06 87 VAL A CA 1
ATOM 667 C C . VAL A 1 87 ? -3.798 3.752 -7.233 1.00 97.06 87 VAL A C 1
ATOM 669 O O . VAL A 1 87 ? -4.456 2.718 -7.159 1.00 97.06 87 VAL A O 1
ATOM 672 N N . ALA A 1 88 ? -4.362 4.928 -7.532 1.00 97.06 88 ALA A N 1
ATOM 673 C CA . ALA A 1 88 ? -5.800 5.111 -7.750 1.00 97.06 88 ALA A CA 1
ATOM 674 C C . ALA A 1 88 ? -6.378 4.235 -8.879 1.00 97.06 88 ALA A C 1
ATOM 676 O O . ALA A 1 88 ? -7.574 3.946 -8.880 1.00 97.06 88 ALA A O 1
ATOM 677 N N . ALA A 1 89 ? -5.547 3.793 -9.831 1.00 97.00 89 ALA A N 1
ATOM 678 C CA . ALA A 1 89 ? -5.967 2.907 -10.916 1.00 97.00 89 ALA A CA 1
ATOM 679 C C . ALA A 1 89 ? -6.047 1.423 -10.503 1.00 97.00 89 ALA A C 1
ATOM 681 O O . ALA A 1 89 ? -6.619 0.615 -11.230 1.00 97.00 89 ALA A O 1
ATOM 682 N N . LEU A 1 90 ? -5.477 1.033 -9.357 1.00 98.00 90 LEU A N 1
ATOM 683 C CA . LEU A 1 90 ? -5.297 -0.368 -8.967 1.00 98.00 90 LEU A CA 1
ATOM 684 C C . LEU A 1 90 ? -6.556 -0.959 -8.312 1.00 98.00 90 LEU A C 1
ATOM 686 O O . LEU A 1 90 ? -6.571 -1.285 -7.127 1.00 98.00 90 LEU A O 1
ATOM 690 N N . GLY A 1 91 ? -7.622 -1.137 -9.095 1.00 96.88 91 GLY A N 1
ATOM 691 C CA . GLY A 1 91 ? -8.925 -1.613 -8.607 1.00 96.88 91 GLY A CA 1
ATOM 692 C C . GLY A 1 91 ? -8.912 -3.003 -7.951 1.00 96.88 91 GLY A C 1
ATOM 693 O O . GLY A 1 91 ? -9.835 -3.334 -7.207 1.00 96.88 91 GLY A O 1
ATOM 694 N N . ARG A 1 92 ? -7.866 -3.806 -8.195 1.00 98.25 92 ARG A N 1
ATOM 695 C CA . ARG A 1 92 ? -7.659 -5.132 -7.588 1.00 98.25 92 ARG A CA 1
ATOM 696 C C . ARG A 1 92 ? -6.763 -5.143 -6.352 1.00 98.25 92 ARG A C 1
ATOM 698 O O . ARG A 1 92 ? -6.565 -6.213 -5.779 1.00 98.25 92 ARG A O 1
ATOM 705 N N . LEU A 1 93 ? -6.229 -3.994 -5.939 1.00 98.69 93 LEU A N 1
ATOM 706 C CA . LEU A 1 93 ? -5.270 -3.925 -4.843 1.00 98.69 93 LEU A CA 1
ATOM 707 C C . LEU A 1 93 ? -5.936 -4.292 -3.514 1.00 98.69 93 LEU A C 1
ATOM 709 O O . LEU A 1 93 ? -6.881 -3.635 -3.082 1.00 98.69 93 LEU A O 1
ATOM 713 N N . VAL A 1 94 ? -5.416 -5.334 -2.869 1.00 98.81 94 VAL A N 1
ATOM 714 C CA . VAL A 1 94 ? -5.874 -5.841 -1.568 1.00 98.81 94 VAL A CA 1
ATOM 715 C C . VAL A 1 94 ? -4.969 -5.357 -0.444 1.00 98.81 94 VAL A C 1
ATOM 717 O O . VAL A 1 94 ? -5.434 -5.097 0.666 1.00 98.81 94 VAL A O 1
ATOM 720 N N . GLU A 1 95 ? -3.676 -5.220 -0.724 1.00 98.75 95 GLU A N 1
ATOM 721 C CA . GLU A 1 95 ? -2.687 -4.807 0.261 1.00 98.75 95 GLU A CA 1
ATOM 722 C C . GLU A 1 95 ? -1.693 -3.807 -0.322 1.00 98.75 95 GLU A C 1
ATOM 724 O O . GLU A 1 95 ? -1.124 -4.017 -1.398 1.00 98.75 95 GLU A O 1
ATOM 729 N N . LEU A 1 96 ? -1.481 -2.729 0.432 1.00 98.31 96 LEU A N 1
ATOM 730 C CA . LEU A 1 96 ? -0.535 -1.673 0.116 1.00 98.31 96 LEU A CA 1
ATOM 731 C C . LEU A 1 96 ? 0.402 -1.441 1.297 1.00 98.31 96 LEU A C 1
ATOM 733 O O . LEU A 1 96 ? -0.042 -1.147 2.406 1.00 98.31 96 LEU A O 1
ATOM 737 N N . VAL A 1 97 ? 1.704 -1.527 1.044 1.00 96.88 97 VAL A N 1
ATOM 738 C CA . VAL A 1 97 ? 2.745 -1.282 2.043 1.00 96.88 97 VAL A CA 1
ATOM 739 C C . VAL A 1 97 ? 3.631 -0.129 1.583 1.00 96.88 97 VAL A C 1
ATOM 741 O O . VAL A 1 97 ? 4.282 -0.216 0.549 1.00 96.88 97 VAL A O 1
ATOM 744 N N . LEU A 1 98 ? 3.663 0.943 2.371 1.00 92.94 98 LEU A N 1
ATOM 745 C CA . LEU A 1 98 ? 4.431 2.173 2.151 1.00 92.94 98 LEU A CA 1
ATOM 746 C C . LEU A 1 98 ? 5.285 2.474 3.395 1.00 92.94 98 LEU A C 1
ATOM 748 O O . LEU A 1 98 ? 5.196 3.545 3.999 1.00 92.94 98 LEU A O 1
ATOM 752 N N . GLY A 1 99 ? 6.047 1.475 3.843 1.00 88.19 99 GLY A N 1
ATOM 753 C CA . GLY A 1 99 ? 6.859 1.557 5.060 1.00 88.19 99 GLY A CA 1
ATOM 754 C C . GLY A 1 99 ? 8.222 2.197 4.809 1.00 88.19 99 GLY A C 1
ATOM 755 O O . GLY A 1 99 ? 8.829 2.013 3.752 1.00 88.19 99 GLY A O 1
ATOM 756 N N . HIS A 1 100 ? 8.705 2.976 5.775 1.00 86.75 100 HIS A N 1
ATOM 757 C CA . HIS A 1 100 ? 9.910 3.810 5.640 1.00 86.75 100 HIS A CA 1
ATOM 758 C C . HIS A 1 100 ? 9.945 4.611 4.325 1.00 86.75 100 HIS A C 1
ATOM 760 O O . HIS A 1 100 ? 10.993 4.779 3.704 1.00 86.75 100 HIS A O 1
ATOM 766 N N . THR A 1 101 ? 8.775 5.066 3.880 1.00 86.25 101 THR A N 1
ATOM 767 C CA . THR A 1 101 ? 8.593 5.837 2.651 1.00 86.25 101 THR A CA 1
ATOM 768 C C . THR A 1 101 ? 7.744 7.055 2.982 1.00 86.25 101 THR A C 1
ATOM 770 O O . THR A 1 101 ? 6.726 6.958 3.668 1.00 86.25 101 THR A O 1
ATOM 773 N N . THR A 1 102 ? 8.167 8.224 2.512 1.00 83.88 102 THR A N 1
ATOM 774 C CA . THR A 1 102 ? 7.428 9.467 2.718 1.00 83.88 102 THR A CA 1
ATOM 775 C C . THR A 1 102 ? 6.315 9.568 1.684 1.00 83.88 102 THR A C 1
ATOM 777 O O . THR A 1 102 ? 6.575 9.582 0.481 1.00 83.88 102 THR A O 1
ATOM 780 N N . VAL A 1 103 ? 5.077 9.658 2.170 1.00 81.75 103 VAL A N 1
ATOM 781 C CA . VAL A 1 103 ? 3.862 9.806 1.364 1.00 81.75 103 VAL A CA 1
ATOM 782 C C . VAL A 1 103 ? 3.110 11.026 1.878 1.00 81.75 103 VAL A C 1
ATOM 784 O O . VAL A 1 103 ? 2.797 11.108 3.065 1.00 81.75 103 VAL A O 1
ATOM 787 N N . PHE A 1 104 ? 2.831 11.987 0.999 1.00 76.56 104 PHE A N 1
ATOM 788 C CA . PHE A 1 104 ? 2.217 13.260 1.398 1.00 76.56 104 PHE A CA 1
ATOM 789 C C . PHE A 1 104 ? 0.693 13.279 1.279 1.00 76.56 104 PHE A C 1
ATOM 791 O O . PHE A 1 104 ? 0.043 14.118 1.903 1.00 76.56 104 PHE A O 1
ATOM 798 N N . ASP A 1 105 ? 0.118 12.376 0.485 1.00 87.50 105 ASP A N 1
ATOM 799 C CA . ASP A 1 105 ? -1.291 12.426 0.117 1.00 87.50 105 ASP A CA 1
ATOM 800 C C . ASP A 1 105 ? -1.895 11.025 -0.010 1.00 87.50 105 ASP A C 1
ATOM 802 O O . ASP A 1 105 ? -1.468 10.237 -0.848 1.00 87.50 105 ASP A O 1
ATOM 806 N N . LEU A 1 106 ? -2.912 10.729 0.806 1.00 92.88 106 LEU A N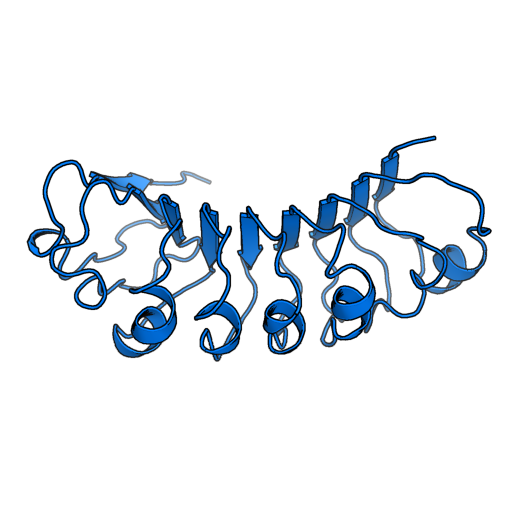 1
ATOM 807 C CA . LEU A 1 106 ? -3.659 9.468 0.755 1.00 92.88 106 LEU A CA 1
ATOM 808 C C . LEU A 1 106 ? -4.939 9.553 -0.093 1.00 92.88 106 LEU A C 1
ATOM 810 O O . LEU A 1 106 ? -5.633 8.548 -0.231 1.00 92.88 106 LEU A O 1
ATOM 814 N N . ARG A 1 107 ? -5.272 10.711 -0.688 1.00 95.38 107 ARG A N 1
ATOM 815 C CA . ARG A 1 107 ? -6.435 10.860 -1.589 1.00 95.38 107 ARG A CA 1
ATOM 816 C C . ARG A 1 107 ? -6.491 9.830 -2.721 1.00 95.38 107 ARG A C 1
ATOM 818 O O . ARG A 1 107 ? -7.600 9.366 -2.985 1.00 95.38 107 ARG A O 1
ATOM 825 N N . PRO A 1 108 ? -5.370 9.402 -3.336 1.00 95.94 108 PRO A N 1
ATOM 826 C CA . PRO A 1 108 ? -5.398 8.352 -4.356 1.00 95.94 108 PRO A CA 1
ATOM 827 C C . PRO A 1 108 ? -6.005 7.026 -3.872 1.00 95.94 108 PRO A C 1
ATOM 829 O O . PRO A 1 108 ? -6.487 6.242 -4.681 1.00 95.94 108 PRO A O 1
ATOM 832 N N . LEU A 1 109 ? -6.024 6.777 -2.558 1.00 97.06 109 LEU A N 1
ATOM 833 C CA . LEU A 1 109 ? -6.543 5.538 -1.985 1.00 97.06 109 LEU A CA 1
ATOM 834 C C . LEU A 1 109 ? -8.061 5.554 -1.773 1.00 97.06 109 LEU A C 1
ATOM 836 O O . LEU A 1 109 ? -8.641 4.487 -1.620 1.00 97.06 109 LEU A O 1
ATOM 840 N N . ALA A 1 110 ? -8.719 6.719 -1.766 1.00 94.88 110 ALA A N 1
ATOM 841 C CA . ALA A 1 110 ? -10.095 6.882 -1.275 1.00 94.88 110 ALA A CA 1
ATOM 842 C C . ALA A 1 110 ? -11.161 6.044 -2.010 1.00 94.88 110 ALA A C 1
ATOM 844 O O . ALA A 1 110 ? -12.241 5.805 -1.471 1.00 94.88 110 ALA A O 1
ATOM 845 N N . GLY A 1 111 ? -10.867 5.605 -3.237 1.00 92.12 111 GLY A N 1
ATOM 846 C CA . GLY A 1 111 ? -11.777 4.841 -4.090 1.00 92.12 111 GLY A CA 1
ATOM 847 C C . GLY A 1 111 ? -11.428 3.363 -4.262 1.00 92.12 111 GLY A C 1
ATOM 848 O O . GLY A 1 111 ? -12.067 2.714 -5.083 1.00 92.12 111 GLY A O 1
ATOM 849 N N . LEU A 1 112 ? -10.431 2.823 -3.551 1.00 97.94 112 LEU A N 1
ATOM 850 C CA . LEU A 1 112 ? -9.977 1.444 -3.767 1.00 97.94 112 LEU A CA 1
ATOM 851 C C . LEU A 1 112 ? -10.947 0.431 -3.139 1.00 97.94 112 LEU A C 1
ATOM 853 O O . LEU A 1 112 ? -10.990 0.295 -1.914 1.00 97.94 112 LEU A O 1
ATOM 857 N N . PRO A 1 113 ? -11.723 -0.320 -3.942 1.00 97.00 113 PRO A N 1
ATOM 858 C CA . PRO A 1 113 ? -12.851 -1.088 -3.420 1.00 97.00 113 PRO A CA 1
ATOM 859 C C . PRO A 1 113 ? -12.417 -2.325 -2.628 1.00 97.00 113 PRO A C 1
ATOM 861 O O . PRO A 1 113 ? -13.158 -2.797 -1.765 1.00 97.00 113 PRO A O 1
ATOM 864 N N . LEU A 1 114 ? -11.224 -2.850 -2.914 1.00 98.44 114 LEU A N 1
ATOM 865 C CA . LEU A 1 114 ? -10.719 -4.110 -2.371 1.00 98.44 114 LEU A CA 1
ATOM 866 C C . LEU A 1 114 ? -9.564 -3.932 -1.383 1.00 98.44 114 LEU A C 1
ATOM 868 O O . LEU A 1 114 ? -9.095 -4.934 -0.856 1.00 98.44 114 LEU A O 1
ATOM 872 N N . LEU A 1 115 ? -9.125 -2.700 -1.095 1.00 98.62 115 LEU A N 1
ATOM 873 C CA . LEU A 1 115 ? -7.997 -2.478 -0.192 1.00 98.62 115 LEU A CA 1
ATOM 874 C C . LEU A 1 115 ? -8.392 -2.873 1.238 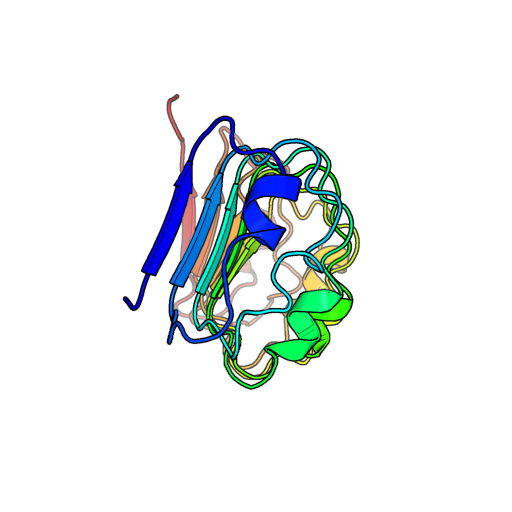1.00 98.62 115 LEU A C 1
ATOM 876 O O . LEU A 1 115 ? -9.217 -2.214 1.871 1.00 98.62 115 LEU A O 1
ATOM 880 N N . GLU A 1 116 ? -7.797 -3.955 1.737 1.00 98.69 116 GLU A N 1
ATOM 881 C CA . GLU A 1 116 ? -8.067 -4.519 3.061 1.00 98.69 116 GLU A CA 1
ATOM 882 C C . GLU A 1 116 ? -6.986 -4.170 4.082 1.00 98.69 116 GLU A C 1
ATOM 884 O O . GLU A 1 116 ? -7.298 -3.990 5.264 1.00 98.69 116 GLU A O 1
ATOM 889 N N . ARG A 1 117 ? -5.727 -4.087 3.634 1.00 98.62 117 ARG A N 1
ATOM 890 C CA . ARG A 1 117 ? -4.552 -3.872 4.486 1.00 98.62 117 ARG A CA 1
ATOM 891 C C . ARG A 1 117 ? -3.721 -2.704 3.974 1.00 98.62 117 ARG A C 1
ATOM 893 O O . ARG A 1 117 ? -3.334 -2.679 2.806 1.00 98.62 117 ARG A O 1
ATOM 900 N N . LEU A 1 118 ? -3.433 -1.757 4.860 1.00 97.25 118 LEU A N 1
ATOM 901 C CA . LEU A 1 118 ? -2.608 -0.595 4.558 1.00 97.25 118 LEU A CA 1
ATOM 902 C C . LEU A 1 118 ? -1.516 -0.421 5.610 1.00 97.25 118 LEU A C 1
ATOM 904 O O . LEU A 1 118 ? -1.808 -0.220 6.783 1.00 97.25 118 LEU A O 1
ATOM 908 N N . THR A 1 119 ? -0.265 -0.404 5.177 1.00 94.62 119 THR A N 1
ATOM 909 C CA . THR A 1 119 ? 0.867 -0.017 6.021 1.00 94.62 119 THR A CA 1
ATOM 910 C C . THR A 1 119 ? 1.426 1.304 5.522 1.00 94.62 119 THR A C 1
ATOM 912 O O . THR A 1 119 ? 1.747 1.423 4.342 1.00 94.62 119 THR A O 1
ATOM 915 N N . ILE A 1 120 ? 1.569 2.288 6.406 1.00 91.44 120 ILE A N 1
ATOM 916 C CA . ILE A 1 120 ? 2.179 3.588 6.100 1.00 91.44 120 ILE A CA 1
ATOM 917 C C . ILE A 1 120 ? 3.209 3.954 7.164 1.00 91.44 120 ILE A C 1
ATOM 919 O O . ILE A 1 120 ? 3.081 3.567 8.321 1.00 91.44 120 ILE A O 1
ATOM 923 N N . SER A 1 121 ? 4.228 4.724 6.790 1.00 85.69 121 SER A N 1
ATOM 924 C CA . SER A 1 121 ? 5.244 5.190 7.738 1.00 85.69 121 SER A CA 1
ATOM 925 C C . SER A 1 121 ? 4.651 5.983 8.899 1.00 85.69 121 SER A C 1
ATOM 927 O O . SER A 1 121 ? 4.817 5.621 10.059 1.00 85.69 121 SER A O 1
ATOM 929 N N . SER A 1 122 ? 3.946 7.073 8.600 1.00 73.19 122 SER A N 1
ATOM 930 C CA . SER A 1 122 ? 3.405 7.969 9.619 1.00 73.19 122 SER A CA 1
ATOM 931 C C . SER A 1 122 ? 2.116 8.638 9.153 1.00 73.19 122 SER A C 1
ATOM 933 O O . SER A 1 122 ? 1.912 8.865 7.963 1.00 73.19 122 SER A O 1
ATOM 935 N N . ALA A 1 123 ? 1.252 8.994 10.105 1.00 66.62 123 ALA A N 1
ATOM 936 C CA . ALA A 1 123 ? 0.118 9.886 9.877 1.00 66.62 123 ALA A CA 1
ATOM 937 C C . ALA A 1 123 ? -0.034 10.826 11.073 1.00 66.62 123 ALA A C 1
ATOM 939 O O . ALA A 1 123 ? -0.741 10.538 12.039 1.00 66.62 123 ALA A O 1
ATOM 940 N N . ARG A 1 124 ? 0.679 11.954 11.008 1.00 62.69 124 ARG A N 1
ATOM 941 C CA . ARG A 1 124 ? 0.761 12.918 12.116 1.00 62.69 124 ARG A CA 1
ATOM 942 C C . ARG A 1 124 ? -0.539 13.700 12.347 1.00 62.69 124 ARG A C 1
ATOM 944 O O . ARG A 1 124 ? -0.704 14.276 13.417 1.00 62.69 124 ARG A O 1
ATOM 951 N N . ASP A 1 125 ? -1.441 13.741 11.365 1.00 62.59 125 ASP A N 1
ATOM 952 C CA . ASP A 1 125 ? -2.712 14.475 11.419 1.00 62.59 125 ASP A CA 1
ATOM 953 C C . ASP A 1 125 ? -3.886 13.555 11.032 1.00 62.59 125 ASP A C 1
ATOM 955 O O . ASP A 1 125 ? -3.792 12.762 10.094 1.00 62.59 125 ASP A O 1
ATOM 959 N N . ALA A 1 126 ? -5.024 13.694 11.719 1.00 64.06 126 ALA A N 1
ATOM 960 C CA . ALA A 1 126 ? -6.276 13.029 11.356 1.00 64.06 126 ALA A CA 1
ATOM 961 C C . ALA A 1 126 ? -6.719 13.374 9.922 1.00 64.06 126 ALA A C 1
ATOM 963 O O . ALA A 1 126 ? -7.300 12.532 9.237 1.00 64.06 126 ALA A O 1
ATOM 964 N N . ARG A 1 127 ? -6.406 14.583 9.432 1.00 76.94 127 ARG A N 1
ATOM 965 C CA . ARG A 1 127 ? -6.674 14.991 8.041 1.00 76.94 127 ARG A CA 1
ATOM 966 C C . ARG A 1 127 ? -5.947 14.117 7.026 1.00 76.94 127 ARG A C 1
ATOM 968 O O . ARG A 1 127 ? -6.477 13.898 5.942 1.00 76.94 127 ARG A O 1
ATOM 975 N N . THR A 1 128 ? -4.778 13.588 7.384 1.00 82.50 128 THR A N 1
ATOM 976 C CA . THR A 1 128 ? -4.036 12.644 6.543 1.00 82.50 128 THR A CA 1
ATOM 977 C C . THR A 1 128 ? -4.807 11.337 6.372 1.00 82.50 128 THR A C 1
ATOM 979 O O . THR A 1 128 ? -4.764 10.754 5.297 1.00 82.50 128 THR A O 1
ATOM 982 N N . LEU A 1 129 ? -5.550 10.899 7.395 1.00 91.50 129 LEU A N 1
ATOM 983 C CA . LEU A 1 129 ? -6.304 9.638 7.396 1.00 91.50 129 LEU A CA 1
ATOM 984 C C . LEU A 1 129 ? -7.736 9.776 6.859 1.00 91.50 129 LEU A C 1
ATOM 986 O O . LEU A 1 129 ? -8.352 8.776 6.496 1.00 91.50 129 LEU A O 1
ATOM 990 N N . ALA A 1 130 ? -8.268 10.997 6.759 1.00 93.19 130 ALA A N 1
ATOM 991 C CA . ALA A 1 130 ? -9.618 11.246 6.253 1.00 93.19 130 ALA A CA 1
ATOM 992 C C . ALA A 1 130 ? -9.919 10.583 4.888 1.00 93.19 130 ALA A C 1
ATOM 994 O O . ALA A 1 130 ? -11.003 10.014 4.754 1.00 93.19 130 ALA A O 1
ATOM 995 N N . PRO A 1 131 ? -8.999 10.559 3.898 1.00 95.19 131 PRO A N 1
ATOM 996 C CA . PRO A 1 131 ? -9.267 9.908 2.617 1.00 95.19 131 PRO A CA 1
ATOM 997 C C . PRO A 1 131 ? -9.515 8.398 2.706 1.00 95.19 131 PRO A C 1
ATOM 999 O O . PRO A 1 131 ? -10.223 7.852 1.869 1.00 95.19 131 PRO A O 1
ATOM 1002 N N . ILE A 1 132 ? -8.955 7.720 3.710 1.00 95.31 132 ILE A N 1
ATOM 1003 C CA . ILE A 1 132 ? -9.053 6.259 3.859 1.00 95.31 132 ILE A CA 1
ATOM 1004 C C . ILE A 1 132 ? -10.087 5.821 4.904 1.00 95.31 132 ILE A C 1
ATOM 1006 O O . ILE A 1 132 ? -10.396 4.636 5.006 1.00 95.31 132 ILE A O 1
ATOM 1010 N N . ALA A 1 133 ? -10.667 6.764 5.651 1.00 94.06 133 ALA A N 1
ATOM 1011 C CA . ALA A 1 133 ? -11.670 6.499 6.682 1.00 94.06 133 ALA A CA 1
ATOM 1012 C C . ALA A 1 133 ? -12.904 5.739 6.163 1.00 94.06 133 ALA A C 1
ATOM 1014 O O . ALA A 1 133 ? -13.461 4.881 6.857 1.00 94.06 133 ALA A O 1
ATOM 1015 N N . GLY A 1 134 ? -13.314 6.052 4.930 1.00 94.12 134 GLY A N 1
ATOM 1016 C CA . GLY A 1 134 ? -14.502 5.508 4.273 1.00 94.12 134 GLY A CA 1
ATOM 1017 C C . GLY A 1 134 ? -14.262 4.269 3.411 1.00 94.12 134 GLY A C 1
ATOM 1018 O O . GLY A 1 134 ? -15.215 3.775 2.814 1.00 94.12 134 GLY A O 1
ATOM 1019 N N . LEU A 1 135 ? -13.031 3.751 3.329 1.00 97.50 135 LEU A N 1
ATOM 1020 C CA . LEU A 1 135 ? -12.726 2.602 2.473 1.00 97.50 135 LEU A CA 1
ATOM 1021 C C . LEU A 1 135 ? -13.572 1.386 2.871 1.00 97.50 135 LEU A C 1
ATOM 1023 O O . LEU A 1 135 ? -13.509 0.997 4.036 1.00 97.50 135 LEU A O 1
ATOM 1027 N N . PRO A 1 136 ? -14.343 0.761 1.966 1.00 95.38 136 PRO A N 1
ATOM 1028 C CA . PRO A 1 136 ? -15.351 -0.232 2.349 1.00 95.38 136 PRO A CA 1
ATOM 1029 C C . PRO A 1 136 ? -14.742 -1.529 2.895 1.00 95.38 136 PRO A C 1
ATOM 1031 O O . PRO A 1 136 ? -15.303 -2.136 3.805 1.00 95.38 136 PRO A O 1
ATOM 1034 N N . SER A 1 137 ? -13.574 -1.919 2.381 1.00 97.81 137 SER A N 1
ATOM 1035 C CA . SER A 1 137 ? -12.933 -3.204 2.690 1.00 97.81 137 SER A CA 1
ATOM 1036 C C . SER A 1 137 ? -11.779 -3.096 3.687 1.00 97.81 137 SER A C 1
ATOM 1038 O O . SER A 1 137 ? -11.280 -4.125 4.134 1.00 97.81 137 SER A O 1
ATOM 1040 N N . LEU A 1 138 ? -11.374 -1.879 4.078 1.00 98.25 138 LEU A N 1
ATOM 1041 C CA . LEU A 1 138 ? -10.225 -1.677 4.963 1.00 98.25 138 LEU A CA 1
ATOM 1042 C C . LEU A 1 138 ? -10.491 -2.286 6.346 1.00 98.25 138 LEU A C 1
ATOM 1044 O O . LEU A 1 138 ? -11.436 -1.897 7.043 1.00 98.25 138 LEU A O 1
ATOM 1048 N N . ARG A 1 139 ? -9.647 -3.240 6.736 1.00 97.94 139 ARG A N 1
ATOM 1049 C CA . ARG A 1 139 ? -9.735 -3.983 8.001 1.00 97.94 139 ARG A CA 1
ATOM 1050 C C . ARG A 1 139 ? -8.506 -3.793 8.865 1.00 97.94 139 ARG A C 1
ATOM 1052 O O . ARG A 1 139 ? -8.634 -3.833 10.085 1.00 97.94 139 ARG A O 1
ATOM 1059 N N . GLU A 1 140 ? -7.344 -3.578 8.257 1.00 97.94 140 GLU A N 1
ATOM 1060 C CA . GLU A 1 140 ? -6.096 -3.418 8.993 1.00 97.94 140 GLU A CA 1
ATOM 1061 C C . GLU A 1 140 ? -5.324 -2.195 8.507 1.00 97.94 140 GLU A C 1
ATOM 1063 O O . GLU A 1 140 ? -5.135 -1.990 7.306 1.00 97.94 140 GLU A O 1
ATOM 1068 N N . ILE A 1 141 ? -4.862 -1.393 9.462 1.00 95.38 141 ILE A N 1
ATOM 1069 C CA . ILE A 1 141 ? -3.929 -0.299 9.222 1.00 95.38 141 ILE A CA 1
ATOM 1070 C C . ILE A 1 141 ? -2.731 -0.431 10.159 1.00 95.38 141 ILE A C 1
ATOM 1072 O O . ILE A 1 141 ? -2.899 -0.638 11.360 1.00 95.38 141 ILE A O 1
ATOM 1076 N N . SER A 1 142 ? -1.525 -0.322 9.608 1.00 93.19 142 SER A N 1
ATOM 1077 C CA . SER A 1 142 ? -0.277 -0.341 10.366 1.00 93.19 142 SER A CA 1
ATOM 1078 C C . SER A 1 142 ? 0.515 0.946 10.162 1.00 93.19 142 SER A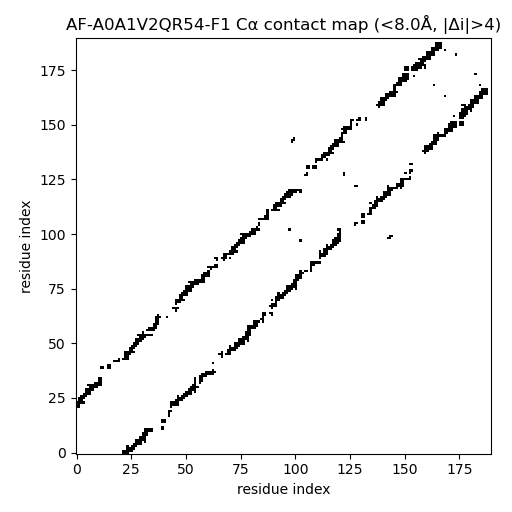 C 1
ATOM 1080 O O . SER A 1 142 ? 0.579 1.482 9.052 1.00 93.19 142 SER A O 1
ATOM 1082 N N . PHE A 1 143 ? 1.133 1.420 11.238 1.00 90.50 143 PHE A N 1
ATOM 1083 C CA . PHE A 1 143 ? 2.033 2.565 11.256 1.00 90.50 143 PHE A CA 1
ATOM 1084 C C . PHE A 1 143 ? 3.434 2.103 11.650 1.00 90.50 143 PHE A C 1
ATOM 1086 O O . PHE A 1 143 ? 3.590 1.550 12.734 1.00 90.50 143 PHE A O 1
ATOM 1093 N N . THR A 1 144 ? 4.441 2.314 10.796 1.00 85.94 144 THR A N 1
ATOM 1094 C CA . THR A 1 144 ? 5.804 1.781 11.029 1.00 85.94 144 THR A CA 1
ATOM 1095 C C . THR A 1 144 ? 6.749 2.762 11.730 1.00 85.94 144 THR A C 1
ATOM 1097 O O . THR A 1 144 ? 7.850 2.388 12.129 1.00 85.94 144 THR A O 1
ATOM 1100 N N . GLU A 1 145 ? 6.376 4.038 11.850 1.00 79.12 145 GLU A N 1
ATOM 1101 C CA . GLU A 1 145 ? 7.175 5.055 12.535 1.00 79.12 145 GLU A CA 1
ATOM 1102 C C . GLU A 1 145 ? 6.475 5.594 13.774 1.00 79.12 145 GLU A C 1
ATOM 1104 O O . GLU A 1 145 ? 5.268 5.842 13.797 1.00 79.12 145 GLU A O 1
ATOM 1109 N N . GLY A 1 146 ? 7.285 5.879 14.793 1.00 69.38 146 GLY A N 1
ATOM 1110 C CA . GLY A 1 146 ? 6.797 6.152 16.135 1.00 69.38 146 GLY A CA 1
ATOM 1111 C C . GLY A 1 146 ? 6.149 7.524 16.370 1.00 69.38 146 GLY A C 1
ATOM 1112 O O . GLY A 1 146 ? 6.155 8.007 17.503 1.00 69.38 146 GLY A O 1
ATOM 1113 N N . SER A 1 147 ? 5.617 8.186 15.342 1.00 78.06 147 SER A N 1
ATOM 1114 C CA . SER A 1 147 ? 4.963 9.494 15.470 1.00 78.06 147 SER A CA 1
ATOM 1115 C C . SER A 1 147 ? 3.527 9.373 15.987 1.00 78.06 147 SER A C 1
ATOM 1117 O O . SER A 1 147 ? 2.856 8.420 15.598 1.00 78.06 147 SER A O 1
ATOM 1119 N N . PRO A 1 148 ? 3.011 10.332 16.782 1.00 84.56 148 PRO A N 1
ATOM 1120 C CA . PRO A 1 148 ? 1.633 10.286 17.258 1.00 84.56 148 PRO A CA 1
ATOM 1121 C C . PRO A 1 148 ? 0.620 10.054 16.133 1.00 84.56 148 PRO A C 1
ATOM 1123 O O . PRO A 1 148 ? 0.701 10.700 15.089 1.00 84.56 148 PRO A O 1
ATOM 1126 N N . VAL A 1 149 ? -0.341 9.166 16.380 1.00 87.88 149 VAL A N 1
ATOM 1127 C CA . VAL A 1 149 ? -1.395 8.797 15.427 1.00 87.88 149 VAL A CA 1
ATOM 1128 C C . VAL A 1 149 ? -2.736 9.265 15.973 1.00 87.88 149 VAL A C 1
ATOM 1130 O O . VAL A 1 149 ? -3.081 8.965 17.117 1.00 87.88 149 VAL A O 1
ATOM 1133 N N . ASN A 1 150 ? -3.508 9.985 15.158 1.00 90.38 150 ASN A N 1
ATOM 1134 C CA . ASN A 1 150 ? -4.853 10.432 15.516 1.00 90.38 150 ASN A CA 1
ATOM 1135 C C . ASN A 1 150 ? -5.920 9.672 14.719 1.00 90.38 150 ASN A C 1
ATOM 1137 O O . ASN A 1 150 ? -6.148 9.944 13.544 1.00 90.38 150 ASN A O 1
ATOM 1141 N N . LEU A 1 151 ? -6.606 8.751 15.390 1.00 92.69 151 LEU A N 1
ATOM 1142 C CA . LEU A 1 151 ? -7.605 7.853 14.817 1.00 92.69 151 LEU A CA 1
ATOM 1143 C C . LEU A 1 151 ? -9.011 8.462 14.739 1.00 92.69 151 LEU A C 1
ATOM 1145 O O . LEU A 1 151 ? -9.942 7.762 14.351 1.00 92.69 151 LEU A O 1
ATOM 1149 N N . ALA A 1 152 ? -9.190 9.753 15.041 1.00 93.75 152 ALA A N 1
ATOM 1150 C CA . ALA A 1 152 ? -10.501 10.408 14.985 1.00 93.75 152 ALA A CA 1
ATOM 1151 C C . ALA A 1 152 ? -11.185 10.305 13.609 1.00 93.75 152 ALA A C 1
ATOM 1153 O O . ALA A 1 152 ? -12.410 10.276 13.534 1.00 93.75 152 ALA A O 1
ATOM 1154 N N . ALA A 1 153 ? -10.409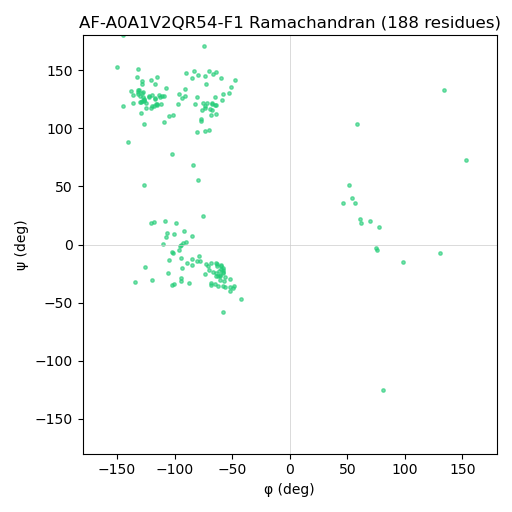 10.192 12.524 1.00 94.19 153 ALA A N 1
ATOM 1155 C CA . ALA A 1 153 ? -10.943 9.945 11.183 1.00 94.19 153 ALA A CA 1
ATOM 1156 C C . ALA A 1 153 ? -11.727 8.619 11.084 1.00 94.19 153 ALA A C 1
ATOM 1158 O O . ALA A 1 153 ? -12.627 8.506 10.262 1.00 94.19 153 ALA A O 1
ATOM 1159 N N . PHE A 1 154 ? -11.427 7.637 11.937 1.00 95.81 154 PHE A N 1
ATOM 1160 C CA . PHE A 1 154 ? -12.072 6.323 11.983 1.00 95.81 154 PHE A CA 1
ATOM 1161 C C . PHE A 1 154 ? -13.150 6.215 13.076 1.00 95.81 154 PHE A C 1
ATOM 1163 O O . PHE A 1 154 ? -13.520 5.106 13.464 1.00 95.81 154 PHE A O 1
ATOM 1170 N N . ALA A 1 155 ? -13.663 7.335 13.594 1.00 96.12 155 ALA A N 1
ATOM 1171 C CA . ALA A 1 155 ? -14.701 7.315 14.622 1.00 96.12 155 ALA A CA 1
ATOM 1172 C C . ALA A 1 155 ? -15.911 6.452 14.197 1.00 96.12 155 ALA A C 1
ATOM 1174 O O . ALA A 1 155 ? -16.430 6.574 13.089 1.00 96.12 155 ALA A O 1
ATOM 1175 N N . GLY A 1 156 ? -16.342 5.543 15.073 1.00 97.31 156 GLY A N 1
ATOM 1176 C CA . GLY A 1 156 ? -17.433 4.595 14.832 1.00 97.31 156 GLY A CA 1
ATOM 1177 C C . GLY A 1 156 ? -17.084 3.408 13.925 1.00 97.31 156 GLY A C 1
ATOM 1178 O O . GLY A 1 156 ? -17.911 2.505 13.774 1.00 97.31 156 GLY A O 1
ATOM 1179 N N . ARG A 1 157 ? -15.875 3.350 13.346 1.00 97.44 157 ARG A N 1
ATOM 1180 C CA . ARG A 1 157 ? -15.440 2.236 12.494 1.00 97.44 157 ARG A CA 1
ATOM 1181 C C . ARG A 1 157 ? -15.357 0.950 13.312 1.00 97.44 157 ARG A C 1
ATOM 1183 O O . ARG A 1 157 ? -14.613 0.881 14.286 1.00 97.44 157 ARG A O 1
ATOM 1190 N N . ARG A 1 158 ? -16.124 -0.065 12.917 1.00 96.50 158 ARG A N 1
ATOM 1191 C CA . ARG A 1 158 ? -16.178 -1.369 13.594 1.00 96.50 158 ARG A CA 1
ATOM 1192 C C . ARG A 1 158 ? -15.142 -2.331 13.026 1.00 96.50 158 ARG A C 1
ATOM 1194 O O . ARG A 1 158 ? -14.871 -2.296 11.827 1.00 96.50 158 ARG A O 1
ATOM 1201 N N . GLY A 1 159 ? -14.618 -3.207 13.880 1.00 96.75 159 GLY A N 1
ATOM 1202 C CA . GLY A 1 159 ? -13.711 -4.289 13.486 1.00 96.75 159 GLY A CA 1
ATOM 1203 C C . GLY A 1 159 ? -12.383 -3.840 12.865 1.00 96.75 159 GLY A C 1
ATOM 1204 O O . GLY A 1 159 ? -11.750 -4.639 12.179 1.00 96.75 159 GLY A O 1
ATOM 1205 N N . LEU A 1 160 ? -11.965 -2.584 13.060 1.00 97.88 160 LEU A N 1
ATOM 1206 C CA . LEU A 1 160 ? -10.702 -2.079 12.525 1.00 97.88 160 LEU A CA 1
ATOM 1207 C C . LEU A 1 160 ? -9.547 -2.524 13.423 1.00 97.88 160 LEU A C 1
ATOM 1209 O O . LEU A 1 160 ? -9.547 -2.277 14.630 1.00 97.88 160 LEU A O 1
ATOM 1213 N N . ARG A 1 161 ? -8.535 -3.150 12.830 1.00 97.62 161 ARG A N 1
ATOM 1214 C CA . ARG A 1 161 ? -7.285 -3.500 13.505 1.00 97.62 161 ARG A CA 1
ATOM 1215 C C . ARG A 1 161 ? -6.253 -2.426 13.202 1.00 97.62 161 ARG A C 1
ATOM 1217 O O . ARG A 1 161 ? -5.938 -2.167 12.045 1.00 97.62 161 ARG A O 1
ATOM 1224 N N . VAL A 1 162 ? -5.737 -1.795 14.245 1.00 94.81 162 VAL A N 1
ATOM 1225 C CA . VAL A 1 162 ? -4.714 -0.758 14.154 1.00 94.81 162 VAL A CA 1
ATOM 1226 C C . VAL A 1 162 ? -3.450 -1.275 14.820 1.00 94.81 162 VAL A C 1
ATOM 1228 O O . VAL A 1 162 ? -3.466 -1.590 16.008 1.00 94.81 162 VAL A O 1
ATOM 1231 N N . ALA A 1 163 ? -2.360 -1.353 14.070 1.00 92.56 163 ALA A N 1
ATOM 1232 C CA . ALA A 1 163 ? -1.032 -1.634 14.594 1.00 92.56 163 ALA A CA 1
ATOM 1233 C C . ALA A 1 163 ? -0.190 -0.356 14.560 1.00 92.56 163 ALA A C 1
ATOM 1235 O O . ALA A 1 163 ? -0.197 0.378 13.576 1.00 92.56 163 ALA A O 1
ATOM 1236 N N . VAL A 1 164 ? 0.523 -0.067 15.643 1.00 89.25 164 VAL A N 1
ATOM 1237 C CA . VAL A 1 164 ? 1.433 1.078 15.726 1.00 89.25 164 VAL A CA 1
ATOM 1238 C C . VAL A 1 16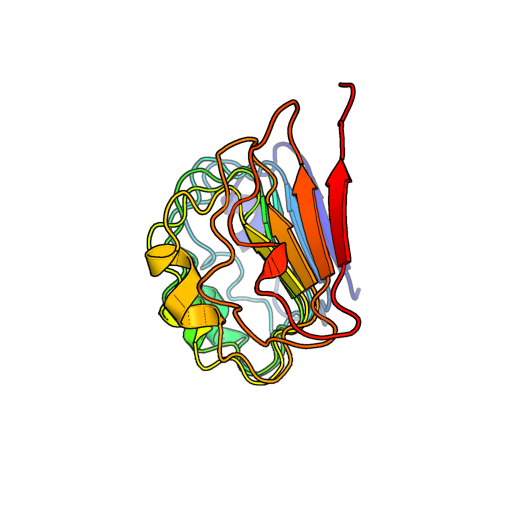4 ? 2.778 0.579 16.227 1.00 89.25 164 VAL A C 1
ATOM 1240 O O . VAL A 1 164 ? 2.891 0.113 17.362 1.00 89.25 164 VAL A O 1
ATOM 1243 N N . GLU A 1 165 ? 3.786 0.650 15.369 1.00 84.88 165 GLU A N 1
ATOM 1244 C CA . GLU A 1 165 ? 5.169 0.320 15.685 1.00 84.88 165 GLU A CA 1
ATOM 1245 C C . GLU A 1 165 ? 5.898 1.575 16.169 1.00 84.88 165 GLU A C 1
ATOM 1247 O O . GLU A 1 165 ? 5.820 2.648 15.567 1.00 84.88 165 GLU A O 1
ATOM 1252 N N . GLY A 1 166 ? 6.637 1.439 17.267 1.00 72.50 166 GLY A N 1
ATOM 1253 C CA . GLY A 1 166 ? 7.452 2.523 17.802 1.00 72.50 166 GLY A CA 1
ATOM 1254 C C . GLY A 1 166 ? 7.299 2.681 19.306 1.00 72.50 166 GLY A C 1
ATOM 1255 O O . GLY A 1 166 ? 6.205 2.697 19.871 1.00 72.50 166 GLY A O 1
ATOM 1256 N N . ARG A 1 167 ? 8.438 2.812 19.990 1.00 63.34 167 ARG A N 1
ATOM 1257 C CA . ARG A 1 167 ? 8.467 3.045 21.435 1.00 63.34 167 ARG A CA 1
ATOM 1258 C C . ARG A 1 167 ? 7.831 4.418 21.716 1.00 63.34 167 ARG A C 1
ATOM 1260 O O . ARG A 1 167 ? 8.267 5.413 21.148 1.00 63.34 167 ARG A O 1
ATOM 1267 N N . LEU A 1 168 ? 6.837 4.464 22.611 1.00 64.50 168 LEU A N 1
ATOM 1268 C CA . LEU A 1 168 ? 6.158 5.688 23.087 1.00 64.50 168 LEU A CA 1
ATOM 1269 C C . LEU A 1 168 ? 5.254 6.408 22.070 1.00 64.50 168 LEU A C 1
ATOM 1271 O O . LEU A 1 168 ? 4.929 7.583 22.261 1.00 64.50 168 LEU A O 1
ATOM 1275 N N . THR A 1 169 ? 4.805 5.735 21.011 1.00 77.56 169 THR A N 1
ATOM 1276 C CA . THR A 1 169 ? 3.878 6.364 20.068 1.00 77.56 169 THR A CA 1
ATOM 1277 C C . THR A 1 169 ? 2.527 6.625 20.712 1.00 77.56 169 THR A C 1
ATOM 1279 O O . THR A 1 169 ? 1.806 5.709 21.102 1.00 77.56 169 THR A O 1
ATOM 1282 N N . LYS A 1 170 ? 2.172 7.906 20.826 1.00 85.31 170 LYS A N 1
ATOM 1283 C CA . LYS A 1 170 ? 0.880 8.314 21.370 1.00 85.31 170 LYS A CA 1
ATOM 1284 C C . LYS A 1 170 ? -0.220 8.038 20.347 1.00 85.31 170 LYS A C 1
ATOM 1286 O O . LYS A 1 170 ? -0.226 8.639 19.276 1.00 85.31 170 LYS A O 1
ATOM 1291 N N . VAL A 1 171 ? -1.177 7.192 20.711 1.00 89.81 171 VAL A N 1
ATOM 1292 C CA . VAL A 1 171 ? -2.413 7.001 19.945 1.00 89.81 171 VAL A CA 1
ATOM 1293 C C . VAL A 1 171 ? -3.510 7.875 20.548 1.00 89.81 171 VAL A C 1
ATOM 1295 O O . VAL A 1 171 ? -3.717 7.875 21.760 1.00 89.81 171 VAL A O 1
ATOM 1298 N N . ILE A 1 172 ? -4.182 8.655 19.707 1.00 90.94 172 ILE A N 1
ATOM 1299 C CA . ILE A 1 172 ? -5.264 9.578 20.069 1.00 90.94 172 ILE A CA 1
ATOM 1300 C C . ILE A 1 172 ? -6.537 9.113 19.362 1.00 90.94 172 ILE A C 1
ATOM 1302 O O . ILE A 1 172 ? -6.474 8.753 18.187 1.00 90.94 172 ILE A O 1
ATOM 1306 N N . GLY A 1 173 ? -7.688 9.138 20.037 1.00 92.31 173 GLY A N 1
ATOM 1307 C CA . GLY A 1 173 ? -8.965 8.779 19.419 1.00 92.31 173 GLY A CA 1
ATOM 1308 C C . GLY A 1 173 ? -9.180 7.274 19.259 1.00 92.31 173 GLY A C 1
ATOM 1309 O O . GLY A 1 173 ? -10.058 6.870 18.503 1.00 92.31 173 GLY A O 1
ATOM 1310 N N . ALA A 1 174 ? -8.395 6.433 19.941 1.00 93.56 174 ALA A N 1
ATOM 1311 C CA . ALA A 1 174 ? -8.614 4.984 19.952 1.00 93.56 174 ALA A CA 1
ATOM 1312 C C . ALA A 1 174 ? -9.981 4.633 20.564 1.00 93.56 174 ALA A C 1
ATOM 1314 O O . ALA A 1 174 ? -10.668 3.734 20.091 1.00 93.56 174 ALA A O 1
ATOM 1315 N N . GLU A 1 175 ? -10.401 5.403 21.567 1.00 95.31 175 GLU A N 1
ATOM 1316 C CA . GLU A 1 175 ? -11.706 5.342 22.222 1.00 95.31 175 GLU A CA 1
ATOM 1317 C C . GLU A 1 175 ? -12.884 5.695 21.304 1.00 95.31 175 GLU A C 1
ATOM 1319 O O . GLU A 1 175 ? -14.028 5.398 21.635 1.00 95.31 175 GLU A O 1
ATOM 1324 N N . LEU A 1 176 ? -12.619 6.326 20.155 1.00 96.75 176 LEU A N 1
ATOM 1325 C CA . LEU A 1 176 ? -13.644 6.684 19.176 1.00 96.75 176 LEU A CA 1
ATOM 1326 C C . LEU A 1 176 ? -13.951 5.532 18.214 1.00 96.75 176 LEU A C 1
ATOM 1328 O O . LEU A 1 176 ? -14.928 5.618 17.470 1.00 96.75 176 LEU A O 1
ATOM 1332 N N . LEU A 1 177 ? -13.133 4.476 18.188 1.00 97.50 177 LEU A N 1
ATOM 1333 C CA . LEU A 1 177 ? -13.360 3.327 17.318 1.00 97.50 177 LEU A CA 1
ATOM 1334 C C . LEU A 1 177 ? -14.629 2.569 17.731 1.00 97.50 177 LEU A C 1
ATOM 1336 O O . LEU A 1 177 ? -14.996 2.487 18.900 1.00 97.50 177 LEU A O 1
ATOM 1340 N N . GLY A 1 178 ? -15.308 2.000 16.739 1.00 97.62 178 GLY A N 1
ATOM 1341 C CA . GLY A 1 178 ? -16.482 1.166 16.953 1.00 97.62 178 GLY A CA 1
ATOM 1342 C C . GLY A 1 178 ? -16.136 -0.218 17.505 1.00 97.62 178 GLY A C 1
ATOM 1343 O O . GLY A 1 178 ? -14.982 -0.642 17.540 1.00 97.62 178 GLY A O 1
ATOM 1344 N N . GLU A 1 179 ? -17.181 -0.945 17.891 1.00 97.62 179 GLU A N 1
ATOM 1345 C CA . GLU A 1 179 ? -17.116 -2.304 18.436 1.00 97.62 179 GLU A CA 1
ATOM 1346 C C . GLU A 1 179 ? -16.222 -3.260 17.623 1.00 97.62 179 GLU A C 1
ATOM 1348 O O . GLU A 1 179 ? -16.196 -3.228 16.388 1.00 97.62 179 GLU A O 1
ATOM 1353 N N . GLY A 1 180 ? -15.489 -4.125 18.331 1.00 96.50 180 GLY A N 1
ATOM 1354 C CA . GLY A 1 180 ? -14.609 -5.139 17.743 1.00 96.50 180 GLY A CA 1
ATOM 1355 C C . GLY A 1 180 ? -13.294 -4.598 17.175 1.00 96.50 180 GLY A C 1
ATOM 1356 O O . GLY A 1 180 ? -12.471 -5.386 16.713 1.00 96.50 180 GLY A O 1
ATOM 1357 N N . SER A 1 181 ? -13.079 -3.281 17.201 1.00 97.94 181 SER A N 1
ATOM 1358 C CA . SER A 1 181 ? -11.806 -2.680 16.812 1.00 97.94 181 SER A CA 1
ATOM 1359 C C . SER A 1 181 ? -10.731 -2.918 17.871 1.00 97.94 181 SER A C 1
ATOM 1361 O O . SER A 1 181 ? -11.006 -2.934 19.071 1.00 97.94 181 SER A O 1
ATOM 1363 N N . VAL A 1 182 ? -9.491 -3.102 17.423 1.00 96.56 182 VAL A N 1
ATOM 1364 C CA . VAL A 1 182 ? -8.344 -3.408 18.285 1.00 96.56 182 VAL A CA 1
ATOM 1365 C C . VAL A 1 182 ? -7.193 -2.490 17.917 1.00 96.56 182 VAL A C 1
ATOM 1367 O O . VAL A 1 182 ? -6.842 -2.388 16.745 1.00 96.56 182 VAL A O 1
ATOM 1370 N N . VAL A 1 183 ? -6.576 -1.866 18.919 1.00 94.31 183 VAL A N 1
ATOM 1371 C CA . VAL A 1 183 ? -5.342 -1.092 18.757 1.00 94.31 183 VAL A CA 1
ATOM 1372 C C . VAL A 1 183 ? -4.214 -1.827 19.468 1.00 94.31 183 VAL A C 1
ATOM 1374 O O . VAL A 1 183 ? -4.293 -2.074 20.670 1.00 94.31 183 VAL A O 1
ATOM 1377 N N . VAL A 1 184 ? -3.169 -2.182 18.726 1.00 91.06 184 VAL A N 1
ATOM 1378 C CA . VAL A 1 184 ? -1.966 -2.838 19.238 1.00 91.06 184 VAL A CA 1
ATOM 1379 C C . VAL A 1 184 ? -0.786 -1.901 19.043 1.00 91.06 184 VAL A C 1
ATOM 1381 O O . VAL A 1 184 ? -0.457 -1.523 17.922 1.00 91.06 184 VAL A O 1
ATOM 1384 N N . THR A 1 185 ? -0.124 -1.543 20.136 1.00 86.06 185 THR A N 1
ATOM 1385 C CA . THR A 1 185 ? 1.136 -0.797 20.103 1.00 86.06 185 THR A CA 1
ATOM 1386 C C . THR A 1 185 ? 2.278 -1.776 20.341 1.00 86.06 185 THR A C 1
ATOM 1388 O O . THR A 1 185 ? 2.390 -2.333 21.435 1.00 86.06 185 THR A O 1
ATOM 1391 N N . ALA A 1 186 ? 3.100 -2.020 19.324 1.00 71.00 186 ALA A N 1
ATOM 1392 C CA . ALA A 1 186 ? 4.229 -2.934 19.417 1.00 71.00 186 ALA A CA 1
ATOM 1393 C C . ALA A 1 186 ? 5.510 -2.175 19.784 1.00 71.00 186 ALA A C 1
ATOM 1395 O O . ALA A 1 186 ? 5.926 -1.230 19.109 1.00 71.00 186 ALA A O 1
ATOM 1396 N N . THR A 1 187 ? 6.179 -2.630 20.842 1.00 57.16 187 THR A N 1
ATOM 1397 C CA . THR A 1 187 ? 7.578 -2.296 21.098 1.00 57.16 187 THR A CA 1
ATOM 1398 C C . THR A 1 187 ? 8.438 -3.211 20.237 1.00 57.16 187 THR A C 1
ATOM 1400 O O . THR A 1 187 ? 8.705 -4.349 20.615 1.00 57.16 187 THR A O 1
ATOM 1403 N N . THR A 1 188 ? 8.872 -2.750 19.068 1.00 49.56 188 THR A N 1
ATOM 1404 C CA . THR A 1 188 ? 10.001 -3.403 18.401 1.00 49.56 188 THR A CA 1
ATOM 1405 C C . THR A 1 188 ? 11.251 -3.088 19.217 1.00 49.56 188 THR A C 1
ATOM 1407 O O . THR A 1 188 ? 11.804 -1.992 19.102 1.00 49.56 188 THR A O 1
ATOM 1410 N N . ASP A 1 189 ? 11.666 -4.016 20.079 1.00 35.69 189 ASP A N 1
ATOM 1411 C CA . ASP A 1 189 ? 13.068 -4.078 20.484 1.00 35.69 189 ASP A CA 1
ATOM 1412 C C . ASP A 1 189 ? 13.866 -4.418 19.222 1.00 35.69 189 ASP A C 1
ATOM 1414 O O . ASP A 1 189 ? 13.673 -5.470 18.611 1.00 35.69 189 ASP A O 1
ATOM 1418 N N . ARG A 1 190 ? 14.669 -3.453 18.771 1.00 37.91 190 ARG A N 1
ATOM 1419 C CA . ARG A 1 190 ? 15.756 -3.700 17.825 1.00 37.91 190 ARG A CA 1
ATOM 1420 C C . ARG A 1 190 ? 16.993 -4.107 18.603 1.00 37.91 190 ARG A C 1
ATOM 1422 O O . ARG A 1 190 ? 17.229 -3.475 19.658 1.00 37.91 190 ARG A O 1
#

Foldseek 3Di:
DAEEADEDDAELVVLLVDAADDNHQEYHAYCHEPCQECVSVVSHQAHQEYAYEQQQNHAEHLVCLNNLVHHQYYADELHEEYECLNVLSNLNHQEYHQANYDYDAPLSVLPRQRHAEYEHADDQDLVRCLSVLPHPRHQEYEHAHQAAAECCSVFQAENHEYEYEDDPHHYHCPVRHHYNYDYHYDDPPD

Mean predicted aligned error: 5.46 Å

Sequence (190 aa):
MEQLYLLGGCDVQELAGLSSGWALREVGLSRVRRLNDLLPLSFLAGPRKLNITNCEHLSNIDSVGRWADSLEYLSVWNCGTVDIGPVAALGRLVELVLGHTTVFDLRPLAGLPLLERLTISSARDARTLAPIAGLPSLREISFTEGSPVNLAAFAGRRGLRVAVEGRLTKVIGAELLGEGSVVVTATTDR

pLDDT: mean 88.15, std 11.53, range [35.69, 98.81]

Solvent-accessible surface area (backbone atoms only — not comparable to full-atom values): 9474 Å² total; per-residue (Å²): 107,46,65,48,76,48,68,64,74,49,45,46,73,64,43,65,71,56,70,69,86,58,71,37,36,33,39,36,41,28,36,38,43,83,30,39,54,45,66,60,55,66,55,59,85,42,34,31,31,42,38,38,32,50,24,65,59,28,44,45,49,62,57,57,41,82,24,18,91,39,24,31,32,43,33,42,29,41,21,44,54,46,64,51,65,39,57,52,51,28,58,48,26,30,34,42,34,32,33,65,27,51,66,94,66,46,62,39,54,42,78,35,64,44,32,27,36,41,34,35,17,67,45,78,42,34,76,57,44,45,38,55,46,73,32,82,42,52,37,37,40,36,28,66,37,46,55,43,35,40,40,58,45,36,51,60,40,57,49,36,37,37,40,35,30,32,76,86,42,48,75,39,43,68,88,40,41,19,69,80,40,44,82,44,77,41,70,73,84,124

Nearest PDB structures (foldseek):
  8h64-assembly2_C  TM=7.744E-01  e=3.142E-06  Listeria monocytogenes EGD-e
  2omu-assembly1_A  TM=7.271E-01  e=1.217E-05  Listeria monocytogenes EGD-e
  2wqu-assembly3_C  TM=7.200E-01  e=3.275E-05  Listeria monocytogenes EGD-e
  6hlu-assembly1_A  TM=6.746E-01  e=1.085E-04  Chlorobaculum tepidum
  4fmz-assembly1_A  TM=5.552E-01  e=6.447E-05  Listeria monocytogenes serotype 4b str. F2365

Secondary structure (DSSP, 8-state):
--EEEEESS-BHHHHHTS-S----SEEEEES-BT--SSGGGTT-S--SEEEEES-TT----GGGGGGTTT--EEEEES-EE---GGGGG-TT--EEEETTEE----GGGTT-TT--EEEES---SHHHHGGGTT-SS--EEEE-S-S-EEGGGGTT--S-EEEEESTT--EESGGGSPTT-EEEEE----